Protein AF-A0A2E0PIB8-F1 (afdb_monomer)

Secondary structure (DSSP, 8-state):
--HHHHHHHHHHHHHHHHHHHHHHHHHHTTSS-HHHHHHHHHHHHHHHHHHHHHHHH-TTTEEESS--GGGTTTHHHHHHHHHHHHHHHHHHHHHHHHH--SS-SSS--HHHHHHHHHHHHHHHHHHHHHHBTTTEEE--BTTB-EEEPPPTT--TT---EEHHHHHHHHHHHHHHHHHHHHHHH--

Radius of gyration: 17.23 Å; Cα contacts (8 Å, |Δi|>4): 232; chains: 1; bounding box: 43×31×47 Å

Mean predicted aligned error: 3.18 Å

Sequence (187 aa):
MNGLDYFFLIGDFTVAIALLIGFIFAKKNNLISSAYYKLFWIGCFIGATWEFTFLFLGDEFLYPVKIWPYGLSGWPRKFSHSIWDGGIFMLGIYFCQKYLKGPLFQSFNKNELLIMLSWGIFQELLVEYLFNGRVWIYEPLPWNPIIIPPLPGSAYLSPGYTLIPQAVWVIAPIVFYFLCLKIMKEN

pLDDT: mean 95.45, std 4.58, range [56.69, 98.69]

Structure (mmCIF, N/CA/C/O backbone):
data_AF-A0A2E0PIB8-F1
#
_entry.id   AF-A0A2E0PIB8-F1
#
loop_
_atom_site.group_PDB
_atom_site.id
_atom_site.type_symbol
_atom_site.label_atom_id
_atom_site.label_alt_id
_atom_site.label_comp_id
_atom_site.label_asym_id
_atom_site.label_entity_id
_atom_site.label_seq_id
_atom_site.pdbx_PDB_ins_code
_atom_site.Cartn_x
_atom_site.Cartn_y
_atom_site.Cartn_z
_atom_site.occupancy
_atom_site.B_iso_or_equiv
_atom_site.auth_seq_id
_atom_site.auth_comp_id
_atom_site.auth_asym_id
_atom_site.auth_atom_id
_atom_site.pdbx_PDB_model_num
ATOM 1 N N . MET A 1 1 ? 18.295 10.055 -16.006 1.00 79.25 1 MET A N 1
ATOM 2 C CA . MET A 1 1 ? 17.135 10.480 -15.201 1.00 79.25 1 MET A CA 1
ATOM 3 C C . MET A 1 1 ? 16.937 11.967 -15.392 1.00 79.25 1 MET A C 1
ATOM 5 O O . MET A 1 1 ? 17.928 12.687 -15.436 1.00 79.25 1 MET A O 1
ATOM 9 N N . ASN A 1 2 ? 15.698 12.407 -15.565 1.00 88.94 2 ASN A N 1
ATOM 10 C CA . ASN A 1 2 ? 15.327 13.819 -15.619 1.00 88.94 2 ASN A CA 1
ATOM 11 C C . ASN A 1 2 ? 14.865 14.310 -14.229 1.00 88.94 2 ASN A C 1
ATOM 13 O O . ASN A 1 2 ? 14.844 13.546 -13.265 1.00 88.94 2 ASN A O 1
ATOM 17 N N . GLY A 1 3 ? 14.496 15.590 -14.115 1.00 91.00 3 GLY A N 1
ATOM 18 C CA . GLY A 1 3 ? 14.042 16.165 -12.842 1.00 91.00 3 GLY A CA 1
ATOM 19 C C . GLY A 1 3 ? 12.794 15.490 -12.257 1.00 91.00 3 GLY A C 1
ATOM 20 O O . GLY A 1 3 ? 12.697 15.347 -11.042 1.00 91.00 3 GLY A O 1
ATOM 21 N N . LEU A 1 4 ? 11.876 15.018 -13.106 1.00 88.81 4 LEU A N 1
ATOM 22 C CA . LEU A 1 4 ? 10.672 14.305 -12.674 1.00 88.81 4 LEU A CA 1
ATOM 23 C C . LEU A 1 4 ? 11.015 12.935 -12.066 1.00 88.81 4 LEU A C 1
ATOM 25 O O . LEU A 1 4 ? 10.448 12.558 -11.044 1.00 88.81 4 LEU A O 1
ATOM 29 N N . ASP A 1 5 ? 11.990 12.224 -12.637 1.00 90.12 5 ASP A N 1
ATOM 30 C CA . ASP A 1 5 ? 12.453 10.937 -12.107 1.00 90.12 5 ASP A CA 1
ATOM 31 C C . ASP A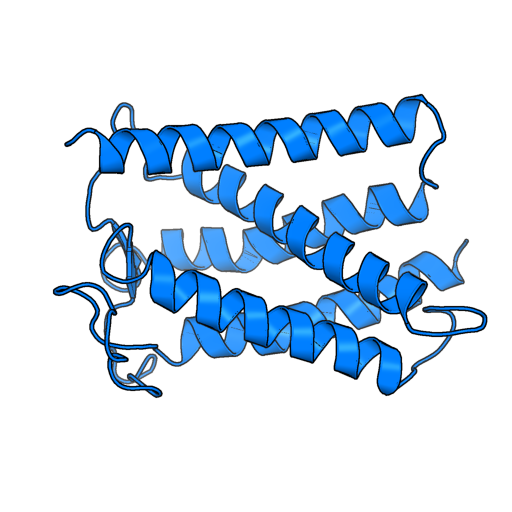 1 5 ? 13.040 11.093 -10.692 1.00 90.12 5 ASP A C 1
ATOM 33 O O . ASP A 1 5 ? 12.764 10.286 -9.804 1.00 90.12 5 ASP A O 1
ATOM 37 N N . TYR A 1 6 ? 13.833 12.149 -10.462 1.00 92.56 6 TYR A N 1
ATOM 38 C CA . TYR A 1 6 ? 14.360 12.461 -9.130 1.00 92.56 6 TYR A CA 1
ATOM 39 C C . TYR A 1 6 ? 13.266 12.898 -8.162 1.00 92.56 6 TYR A C 1
ATOM 41 O O . TYR A 1 6 ? 13.324 12.533 -6.991 1.00 92.56 6 TYR A O 1
ATOM 49 N N . PHE A 1 7 ? 12.264 13.640 -8.636 1.00 93.50 7 PHE A N 1
ATOM 50 C CA . PHE A 1 7 ? 11.113 14.012 -7.822 1.00 93.50 7 PHE A CA 1
ATOM 51 C C . PHE A 1 7 ? 10.351 12.776 -7.328 1.00 93.50 7 PHE A C 1
ATOM 53 O O . PHE A 1 7 ? 10.065 12.693 -6.137 1.00 93.50 7 PHE A O 1
ATOM 60 N N . PHE A 1 8 ? 10.092 11.789 -8.194 1.00 92.88 8 PHE A N 1
ATOM 61 C CA . PHE A 1 8 ? 9.455 10.535 -7.778 1.00 92.88 8 PHE A CA 1
ATOM 62 C C . PHE A 1 8 ? 10.313 9.740 -6.796 1.00 92.88 8 PHE A C 1
ATOM 64 O O . PHE A 1 8 ? 9.799 9.310 -5.770 1.00 92.88 8 PHE A O 1
ATOM 71 N N . LEU A 1 9 ? 11.614 9.596 -7.064 1.00 94.25 9 LEU A N 1
ATOM 72 C CA . LEU A 1 9 ? 12.534 8.900 -6.163 1.00 94.25 9 LEU A CA 1
ATOM 73 C C . LEU A 1 9 ? 12.562 9.553 -4.777 1.00 94.25 9 LEU A C 1
ATOM 75 O O . LEU A 1 9 ? 12.374 8.884 -3.766 1.00 94.25 9 LEU A O 1
ATOM 79 N N . ILE A 1 10 ? 12.811 10.863 -4.717 1.00 95.62 10 ILE A N 1
ATOM 80 C CA . ILE A 1 10 ? 12.926 11.590 -3.448 1.00 95.62 10 ILE A CA 1
ATOM 81 C C . ILE A 1 10 ? 11.578 11.598 -2.730 1.00 95.62 10 ILE A C 1
ATOM 83 O O . ILE A 1 10 ? 11.539 11.380 -1.520 1.00 95.62 10 ILE A O 1
ATOM 87 N N . GLY A 1 11 ? 10.486 11.831 -3.460 1.00 95.62 11 GLY A N 1
ATOM 88 C CA . GLY A 1 11 ? 9.135 11.835 -2.913 1.00 95.62 11 GLY A CA 1
ATOM 89 C C . GLY A 1 11 ? 8.774 10.501 -2.268 1.00 95.62 11 GLY A C 1
ATOM 90 O O . GLY A 1 11 ? 8.306 10.498 -1.130 1.00 95.62 11 GLY A O 1
ATOM 91 N N . ASP A 1 12 ? 9.069 9.389 -2.944 1.00 95.44 12 ASP A N 1
ATOM 92 C CA . ASP A 1 12 ? 8.800 8.037 -2.453 1.00 95.44 12 ASP A CA 1
ATOM 93 C C . ASP A 1 12 ? 9.428 7.799 -1.071 1.00 95.44 12 ASP A C 1
ATOM 95 O O . ASP A 1 12 ? 8.717 7.574 -0.087 1.00 95.44 12 ASP A O 1
ATOM 99 N N . PHE A 1 13 ? 10.750 7.959 -0.965 1.00 97.31 13 PHE A N 1
ATOM 100 C CA . PHE A 1 13 ? 11.462 7.742 0.295 1.00 97.31 13 PHE A CA 1
ATOM 101 C C . PHE A 1 13 ? 11.129 8.789 1.360 1.00 97.31 13 PHE A C 1
ATOM 103 O O . PHE A 1 13 ? 11.080 8.463 2.547 1.00 97.31 13 PHE A O 1
ATOM 110 N N . THR A 1 14 ? 10.888 10.044 0.970 1.00 98.19 14 THR A N 1
ATOM 111 C CA . THR A 1 14 ? 10.541 11.111 1.922 1.00 98.19 14 THR A CA 1
ATOM 112 C C . THR A 1 14 ? 9.231 10.798 2.631 1.00 98.19 14 THR A C 1
ATOM 114 O O . THR A 1 14 ? 9.155 10.925 3.854 1.00 98.19 14 THR A O 1
ATOM 117 N N . VAL A 1 15 ? 8.209 10.353 1.897 1.00 97.94 15 VAL A N 1
ATOM 118 C CA . VAL A 1 15 ? 6.922 10.002 2.504 1.00 97.94 15 VAL A CA 1
ATOM 119 C C . VAL A 1 15 ? 7.046 8.750 3.364 1.00 97.94 15 VAL A C 1
ATOM 121 O O . VAL A 1 15 ? 6.549 8.757 4.489 1.00 97.94 15 VAL A O 1
ATOM 124 N N . ALA A 1 16 ? 7.760 7.715 2.912 1.00 98.19 16 ALA A N 1
ATOM 125 C CA . ALA A 1 16 ? 7.989 6.521 3.725 1.00 98.19 16 ALA A CA 1
ATOM 126 C C . ALA A 1 16 ? 8.685 6.857 5.059 1.00 98.19 16 ALA A C 1
ATOM 128 O O . ALA A 1 16 ? 8.242 6.432 6.129 1.00 98.19 16 ALA A O 1
ATOM 129 N N . ILE A 1 17 ? 9.731 7.690 5.028 1.00 98.31 17 ILE A N 1
ATOM 130 C CA . ILE A 1 17 ? 10.422 8.160 6.237 1.00 98.31 17 ILE A CA 1
ATOM 131 C C . ILE A 1 17 ? 9.478 8.985 7.120 1.00 98.31 17 ILE A C 1
ATOM 133 O O . ILE A 1 17 ? 9.442 8.777 8.335 1.00 98.31 17 ILE A O 1
ATOM 137 N N . ALA A 1 18 ? 8.695 9.894 6.535 1.00 98.44 18 ALA A N 1
ATOM 138 C CA . ALA A 1 18 ? 7.743 10.716 7.275 1.00 98.44 18 ALA A CA 1
ATOM 139 C C . ALA A 1 18 ? 6.664 9.869 7.970 1.00 98.44 18 ALA A C 1
ATOM 141 O O . ALA A 1 18 ? 6.358 10.123 9.134 1.00 98.44 18 ALA A O 1
ATOM 142 N N . LEU A 1 19 ? 6.134 8.838 7.304 1.00 98.44 19 LEU A N 1
ATOM 143 C CA . LEU A 1 19 ? 5.190 7.885 7.891 1.00 98.44 19 LEU A CA 1
ATOM 144 C C . LEU A 1 19 ? 5.831 7.132 9.058 1.00 98.44 19 LEU A C 1
ATOM 146 O O . LEU A 1 19 ? 5.280 7.122 10.159 1.00 98.44 19 LEU A O 1
ATOM 150 N N . LEU A 1 20 ? 7.019 6.560 8.854 1.00 98.00 20 LEU A N 1
ATOM 151 C CA . LEU A 1 20 ? 7.733 5.814 9.888 1.00 98.00 20 LEU A CA 1
ATOM 152 C C . LEU A 1 20 ? 7.992 6.680 11.131 1.00 98.00 20 LEU A C 1
ATOM 154 O O . LEU A 1 20 ? 7.627 6.304 12.248 1.00 98.00 20 LEU A O 1
ATOM 158 N N . ILE A 1 21 ? 8.595 7.857 10.940 1.00 98.19 21 ILE A N 1
ATOM 159 C CA . ILE A 1 21 ? 8.881 8.800 12.027 1.00 98.19 21 ILE A CA 1
ATOM 160 C C . ILE A 1 21 ? 7.577 9.263 12.677 1.00 98.19 21 ILE A C 1
ATOM 162 O O . ILE A 1 21 ? 7.492 9.295 13.904 1.00 98.19 21 ILE A O 1
ATOM 166 N N . GLY A 1 22 ? 6.555 9.572 11.878 1.00 98.25 22 GLY A N 1
ATOM 167 C CA . GLY A 1 22 ? 5.245 10.014 12.343 1.00 98.25 22 GLY A CA 1
ATOM 168 C C . GLY A 1 22 ? 4.583 9.000 13.272 1.00 98.25 22 GLY A C 1
ATOM 169 O O . GLY A 1 22 ? 4.182 9.362 14.377 1.00 98.25 22 GLY A O 1
ATOM 170 N N . PHE A 1 23 ? 4.535 7.721 12.891 1.00 98.12 23 PHE A N 1
ATOM 171 C CA . PHE A 1 23 ? 3.959 6.662 13.726 1.00 98.12 23 PHE A CA 1
ATOM 172 C C . PHE A 1 23 ? 4.789 6.378 14.983 1.00 98.12 23 PHE A C 1
ATOM 174 O O . PHE A 1 23 ? 4.218 6.192 16.061 1.00 98.12 23 PHE A O 1
ATOM 181 N N . ILE A 1 24 ? 6.124 6.394 14.890 1.00 98.00 24 ILE A N 1
ATOM 182 C CA . ILE A 1 24 ? 7.008 6.251 16.059 1.00 98.00 24 ILE A CA 1
ATOM 183 C C . ILE A 1 24 ? 6.789 7.409 17.037 1.00 98.00 24 ILE A C 1
ATOM 185 O O . ILE A 1 24 ? 6.636 7.188 18.240 1.00 98.00 24 ILE A O 1
ATOM 189 N N . PHE A 1 25 ? 6.757 8.643 16.537 1.00 98.25 25 PHE A N 1
ATOM 190 C CA . PHE A 1 25 ? 6.530 9.837 17.344 1.00 98.25 25 PHE A CA 1
ATOM 191 C C . PHE A 1 25 ? 5.138 9.821 17.975 1.00 98.25 25 PHE A C 1
ATOM 193 O O . PHE A 1 25 ? 5.014 10.027 19.183 1.00 98.25 25 PHE A O 1
ATOM 200 N N . ALA A 1 26 ? 4.099 9.511 17.200 1.00 97.81 26 ALA A N 1
ATOM 201 C CA . ALA A 1 26 ? 2.734 9.408 17.697 1.00 97.81 26 ALA A CA 1
ATOM 202 C C . ALA A 1 26 ? 2.617 8.362 18.812 1.00 97.81 26 ALA A C 1
ATOM 204 O O . ALA A 1 26 ? 1.980 8.621 19.833 1.00 97.81 26 ALA A O 1
ATOM 205 N N . LYS A 1 27 ? 3.287 7.209 18.673 1.00 97.56 27 LYS A N 1
ATOM 206 C CA . LYS A 1 27 ? 3.309 6.186 19.722 1.00 97.56 27 LYS A CA 1
ATOM 207 C C . LYS A 1 27 ? 4.070 6.644 20.967 1.00 97.56 27 LYS A C 1
ATOM 209 O O . LYS A 1 27 ? 3.574 6.440 22.072 1.00 97.56 27 LYS A O 1
ATOM 214 N N . LYS A 1 28 ? 5.243 7.271 20.812 1.00 97.19 28 LYS A N 1
ATOM 215 C CA . LYS A 1 28 ? 6.051 7.780 21.939 1.00 97.19 28 LYS A CA 1
ATOM 216 C C . LYS A 1 28 ? 5.323 8.847 22.754 1.00 97.19 28 LYS A C 1
ATOM 218 O O . LYS A 1 28 ? 5.462 8.873 23.970 1.00 97.19 28 LYS A O 1
ATOM 223 N N . ASN A 1 29 ? 4.531 9.687 22.093 1.00 97.50 29 ASN A N 1
ATOM 224 C CA . ASN A 1 29 ? 3.759 10.750 22.735 1.00 97.50 29 ASN A CA 1
ATOM 225 C C . ASN A 1 29 ? 2.338 10.315 23.137 1.00 97.50 29 ASN A C 1
ATOM 227 O O . ASN A 1 29 ? 1.526 11.162 23.490 1.00 97.50 29 ASN A O 1
ATOM 231 N N . ASN A 1 30 ? 2.022 9.013 23.082 1.00 95.62 30 ASN A N 1
ATOM 232 C CA . ASN A 1 30 ? 0.699 8.457 23.401 1.00 95.62 30 ASN A CA 1
ATOM 233 C C . ASN A 1 30 ? -0.466 9.075 22.599 1.00 95.62 30 ASN A C 1
ATOM 235 O O . ASN A 1 30 ? -1.607 9.056 23.050 1.00 95.62 30 ASN A O 1
ATOM 239 N N . LEU A 1 31 ? -0.194 9.591 21.395 1.00 96.75 31 LEU A N 1
ATOM 240 C CA . LEU A 1 31 ? -1.219 10.131 20.492 1.00 96.75 31 LEU A CA 1
ATOM 241 C C . LEU A 1 31 ? -2.033 9.018 19.819 1.00 96.75 31 LEU A C 1
ATOM 243 O O . LEU A 1 31 ? -3.157 9.243 19.384 1.00 96.75 31 LEU A O 1
ATOM 247 N N . ILE A 1 32 ? -1.456 7.818 19.728 1.00 96.19 32 ILE A N 1
ATOM 248 C CA . ILE A 1 32 ? -2.117 6.613 19.226 1.00 96.19 32 ILE A CA 1
ATOM 249 C C . ILE A 1 32 ? -1.959 5.467 20.225 1.00 96.19 32 ILE A C 1
ATOM 251 O O . ILE A 1 32 ? -0.932 5.336 20.900 1.00 96.19 32 ILE A O 1
ATOM 255 N N . SER A 1 33 ? -2.970 4.600 20.295 1.00 95.25 33 SER A N 1
ATOM 256 C CA . SER A 1 33 ? -2.901 3.395 21.121 1.00 95.25 33 SER A CA 1
ATOM 257 C C . SER A 1 33 ? -1.901 2.379 20.554 1.00 95.25 33 SER A C 1
ATOM 259 O O . SER A 1 33 ? -1.508 2.423 19.383 1.00 95.25 33 SER A O 1
ATOM 261 N N . SER A 1 34 ? -1.504 1.412 21.385 1.00 95.94 34 SER A N 1
ATOM 262 C CA . SER A 1 34 ? -0.662 0.292 20.944 1.00 95.94 34 SER A CA 1
ATOM 263 C C . SER A 1 34 ? -1.316 -0.524 19.822 1.00 95.94 34 SER A C 1
ATOM 265 O O . SER A 1 34 ? -0.599 -1.049 18.974 1.00 95.94 34 SER A O 1
ATOM 267 N N . ALA A 1 35 ? -2.653 -0.584 19.779 1.00 96.50 35 ALA A N 1
ATOM 268 C CA . ALA A 1 35 ? -3.398 -1.268 18.726 1.00 96.50 35 ALA A CA 1
ATOM 269 C C . ALA A 1 35 ? -3.173 -0.613 17.355 1.00 96.50 35 ALA A C 1
ATOM 271 O O . ALA A 1 35 ? -2.773 -1.296 16.416 1.00 96.50 35 ALA A O 1
ATOM 272 N N . TYR A 1 36 ? -3.340 0.711 17.243 1.00 97.19 36 TYR A N 1
ATOM 273 C CA . TYR A 1 36 ? -3.111 1.431 15.981 1.00 97.19 36 TYR A CA 1
ATOM 274 C C . TYR A 1 36 ? -1.647 1.369 15.538 1.00 97.19 36 TYR A C 1
ATOM 276 O O . TYR A 1 36 ? -1.371 1.184 14.357 1.00 97.19 36 TYR A O 1
ATOM 284 N N . TYR A 1 37 ? -0.701 1.456 16.478 1.00 98.06 37 TYR A N 1
ATOM 285 C CA . TYR A 1 37 ? 0.719 1.295 16.160 1.00 98.06 37 TYR A CA 1
ATOM 286 C C . TYR A 1 37 ? 1.037 -0.115 15.634 1.00 98.06 37 TYR A C 1
ATOM 288 O O . TYR A 1 37 ? 1.760 -0.264 14.653 1.00 98.06 37 TYR A O 1
ATOM 296 N N . LYS A 1 38 ? 0.460 -1.159 16.245 1.00 98.25 38 LYS A N 1
ATOM 297 C CA . LYS A 1 38 ? 0.580 -2.543 15.765 1.00 98.25 38 LYS A CA 1
ATOM 298 C C . LYS A 1 38 ? -0.046 -2.713 14.379 1.00 98.25 38 LYS A C 1
ATOM 300 O O . LYS A 1 38 ? 0.534 -3.396 13.542 1.00 98.25 38 LYS A O 1
ATOM 305 N N . LEU A 1 39 ? -1.197 -2.088 14.130 1.00 98.44 39 LEU A N 1
ATOM 306 C CA . LEU A 1 39 ? -1.884 -2.154 12.839 1.00 98.44 39 LEU A CA 1
ATOM 307 C C . LEU A 1 39 ? -1.102 -1.475 11.717 1.00 98.44 39 LEU A C 1
ATOM 309 O O . LEU A 1 39 ? -1.056 -2.032 10.628 1.00 98.44 39 LEU A O 1
ATOM 313 N N . PHE A 1 40 ? -0.416 -0.362 11.982 1.00 98.69 40 PHE A N 1
ATOM 314 C CA . PHE A 1 40 ? 0.494 0.236 11.001 1.00 98.69 40 PHE A CA 1
ATOM 315 C C . PHE A 1 40 ? 1.548 -0.779 10.538 1.00 98.69 40 PHE A C 1
ATOM 317 O O . PHE A 1 40 ? 1.679 -1.033 9.345 1.00 98.69 40 PHE A O 1
ATOM 324 N N . TRP A 1 41 ? 2.225 -1.442 11.482 1.00 98.69 41 TRP A N 1
ATOM 325 C CA . TRP A 1 41 ? 3.218 -2.467 11.151 1.00 98.69 41 TRP A CA 1
ATOM 326 C C . TRP A 1 41 ? 2.619 -3.688 10.457 1.00 98.69 41 TRP A C 1
ATOM 328 O O . TRP A 1 41 ? 3.223 -4.202 9.523 1.00 98.69 41 TRP A O 1
ATOM 338 N N . ILE A 1 42 ? 1.434 -4.142 10.872 1.00 98.62 42 ILE A N 1
ATOM 339 C CA . ILE A 1 42 ? 0.701 -5.210 10.175 1.00 98.62 42 ILE A CA 1
ATOM 340 C C . ILE A 1 42 ? 0.432 -4.815 8.720 1.00 98.62 42 ILE A C 1
ATOM 342 O O . ILE A 1 42 ? 0.637 -5.636 7.831 1.00 98.62 42 ILE A O 1
ATOM 346 N N . GLY A 1 43 ? 0.025 -3.569 8.476 1.00 98.56 43 GLY A N 1
ATOM 347 C CA . GLY A 1 43 ? -0.158 -3.031 7.132 1.00 98.56 43 GLY A CA 1
ATOM 348 C C . GLY A 1 43 ? 1.140 -3.064 6.329 1.00 98.56 43 GLY A C 1
ATOM 349 O O . GLY A 1 43 ? 1.134 -3.554 5.205 1.00 98.56 43 GLY A O 1
ATOM 350 N N . CYS A 1 44 ? 2.265 -2.668 6.936 1.00 98.69 44 CYS A N 1
ATOM 351 C CA . CYS A 1 44 ? 3.575 -2.765 6.292 1.00 98.69 44 CYS A CA 1
ATOM 352 C C . CYS A 1 44 ? 3.968 -4.207 5.949 1.00 98.69 44 CYS A C 1
ATOM 354 O O . CYS A 1 44 ? 4.510 -4.461 4.878 1.00 98.69 44 CYS A O 1
ATOM 356 N N . PHE A 1 45 ? 3.707 -5.163 6.844 1.00 98.56 45 PHE A N 1
ATOM 357 C CA . PHE A 1 45 ? 4.002 -6.574 6.589 1.00 98.56 45 PHE A CA 1
ATOM 358 C C . PHE A 1 45 ? 3.122 -7.159 5.492 1.00 98.56 45 PHE A C 1
ATOM 360 O O . PHE A 1 45 ? 3.620 -7.925 4.675 1.00 98.56 45 PHE A O 1
ATOM 367 N N . ILE A 1 46 ? 1.840 -6.788 5.464 1.00 98.31 46 ILE A N 1
ATOM 368 C CA . ILE A 1 46 ? 0.935 -7.136 4.373 1.00 98.31 46 ILE A CA 1
ATOM 369 C C . ILE A 1 46 ? 1.483 -6.564 3.058 1.00 98.31 46 ILE A C 1
ATOM 371 O O . ILE A 1 46 ? 1.682 -7.342 2.132 1.00 98.31 46 ILE A O 1
ATOM 375 N N . GLY A 1 47 ? 1.849 -5.279 3.018 1.00 97.88 47 GLY A N 1
ATOM 376 C CA . GLY A 1 47 ? 2.483 -4.631 1.862 1.00 97.88 47 GLY A CA 1
ATOM 377 C C . GLY A 1 47 ? 3.718 -5.353 1.340 1.00 97.88 47 GLY A C 1
ATOM 378 O O . GLY A 1 47 ? 3.826 -5.718 0.166 1.00 97.88 47 GLY A O 1
ATOM 379 N N . ALA A 1 48 ? 4.612 -5.698 2.264 1.00 98.12 48 ALA A N 1
ATOM 380 C CA . ALA A 1 48 ? 5.822 -6.441 1.952 1.00 98.12 48 ALA A CA 1
ATOM 381 C C . ALA A 1 48 ? 5.536 -7.786 1.266 1.00 98.12 48 ALA A C 1
ATOM 383 O O . ALA A 1 48 ? 6.352 -8.230 0.459 1.00 98.12 48 ALA A O 1
ATOM 384 N N . THR A 1 49 ? 4.394 -8.435 1.533 1.00 97.81 49 THR A N 1
ATOM 385 C CA . THR A 1 49 ? 4.089 -9.723 0.896 1.00 97.81 49 THR A CA 1
ATOM 386 C C . THR A 1 49 ? 4.038 -9.620 -0.625 1.00 97.81 49 THR A C 1
ATOM 388 O O . THR A 1 49 ? 4.679 -10.435 -1.285 1.00 97.81 49 THR A O 1
ATOM 391 N N . TRP A 1 50 ? 3.367 -8.623 -1.209 1.00 95.56 50 TRP A N 1
ATOM 392 C CA . TRP A 1 50 ? 3.340 -8.478 -2.669 1.00 95.56 50 TRP A CA 1
ATOM 393 C C . TRP A 1 50 ? 4.543 -7.715 -3.197 1.00 95.56 50 TRP A C 1
ATOM 395 O O . TRP A 1 50 ? 5.075 -8.102 -4.231 1.00 95.56 50 TRP A O 1
ATOM 405 N N . GLU A 1 51 ? 5.029 -6.690 -2.493 1.00 96.56 51 GLU A N 1
ATOM 406 C CA . GLU A 1 51 ? 6.155 -5.889 -2.978 1.00 96.56 51 GLU A CA 1
ATOM 407 C C . GLU A 1 51 ? 7.406 -6.745 -3.197 1.00 96.56 51 GLU A C 1
ATOM 409 O O . GLU A 1 51 ? 8.080 -6.630 -4.228 1.00 96.56 51 GLU A O 1
ATOM 414 N N . PHE A 1 52 ? 7.682 -7.663 -2.268 1.00 96.50 52 PHE A N 1
ATOM 415 C CA . PHE A 1 52 ? 8.774 -8.616 -2.418 1.00 96.50 52 PHE A CA 1
ATOM 416 C C . PHE A 1 52 ? 8.423 -9.775 -3.345 1.00 96.50 52 PHE A C 1
ATOM 418 O O . PHE A 1 52 ? 9.289 -10.190 -4.107 1.00 96.50 52 PHE A O 1
ATOM 425 N N . THR A 1 53 ? 7.179 -10.264 -3.364 1.00 96.31 53 THR A N 1
ATOM 426 C CA . THR A 1 53 ? 6.780 -11.285 -4.352 1.00 96.31 53 THR A CA 1
ATOM 427 C C . THR A 1 53 ? 7.010 -10.783 -5.775 1.00 96.31 53 THR A C 1
ATOM 429 O O . THR A 1 53 ? 7.629 -11.475 -6.575 1.00 96.31 53 THR A O 1
ATOM 432 N N . PHE A 1 54 ? 6.604 -9.553 -6.082 1.00 95.44 54 PHE A N 1
ATOM 433 C CA . PHE A 1 54 ? 6.804 -8.948 -7.396 1.00 95.44 54 PHE A CA 1
ATOM 434 C C . PHE A 1 54 ? 8.283 -8.717 -7.704 1.00 95.44 54 PHE A C 1
ATOM 436 O O . PHE A 1 54 ? 8.694 -8.878 -8.845 1.00 95.44 54 PHE A O 1
ATOM 443 N N . LEU A 1 55 ? 9.097 -8.396 -6.691 1.00 94.38 55 LEU A N 1
ATOM 444 C CA . LEU A 1 55 ? 10.550 -8.338 -6.848 1.00 94.38 55 LEU A CA 1
ATOM 445 C C . LEU A 1 55 ? 11.144 -9.712 -7.197 1.00 94.38 55 LEU A C 1
ATOM 447 O O . LEU A 1 55 ? 12.028 -9.788 -8.044 1.00 94.38 55 LEU A O 1
ATOM 451 N N . PHE A 1 56 ? 10.677 -10.786 -6.555 1.00 95.38 56 PHE A N 1
ATOM 452 C CA . PHE A 1 56 ? 11.166 -12.147 -6.791 1.00 95.38 56 PHE A CA 1
ATOM 453 C C . PHE A 1 56 ? 10.694 -12.743 -8.118 1.00 95.38 56 PHE A C 1
ATOM 455 O O . PHE A 1 56 ? 11.420 -13.546 -8.697 1.00 95.38 56 PHE A O 1
ATOM 462 N N . LEU A 1 57 ? 9.521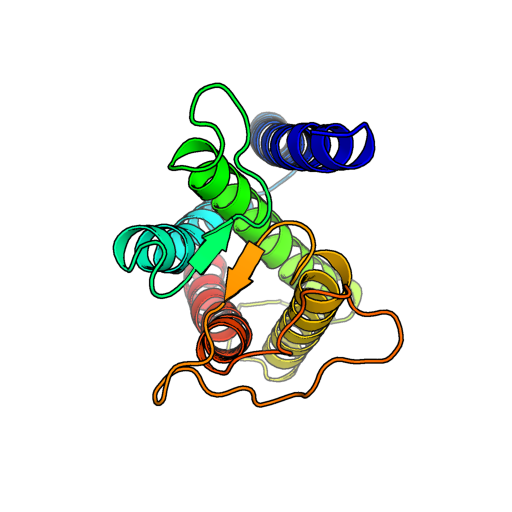 -12.339 -8.613 1.00 95.44 57 LEU A N 1
ATOM 463 C CA . LEU A 1 57 ? 9.077 -12.663 -9.973 1.00 95.44 57 LEU A CA 1
ATOM 464 C C . LEU A 1 57 ? 9.942 -11.977 -11.046 1.00 95.44 57 LEU A C 1
ATOM 466 O O . LEU A 1 57 ? 9.940 -12.408 -12.195 1.00 95.44 57 LEU A O 1
ATOM 470 N N . GLY A 1 58 ? 10.713 -10.956 -10.664 1.00 93.94 58 GLY A N 1
ATOM 471 C CA . GLY A 1 58 ? 11.702 -10.311 -11.516 1.00 93.94 58 GLY A CA 1
ATOM 472 C C . GLY A 1 58 ? 11.101 -9.435 -12.613 1.00 93.94 58 GLY A C 1
ATOM 473 O O . GLY A 1 58 ? 9.895 -9.175 -12.664 1.00 93.94 58 GLY A O 1
ATOM 474 N N . ASP A 1 59 ? 11.980 -8.988 -13.509 1.00 93.12 59 ASP A N 1
ATOM 475 C CA . ASP A 1 59 ? 11.638 -8.061 -14.593 1.00 93.12 59 ASP A CA 1
ATOM 476 C C . ASP A 1 59 ? 10.663 -8.671 -15.618 1.00 93.12 59 ASP A C 1
ATOM 478 O O . ASP A 1 59 ? 10.022 -7.933 -16.358 1.00 93.12 59 ASP A O 1
ATOM 482 N N . GLU A 1 60 ? 10.497 -10.000 -15.630 1.00 94.25 60 GLU A N 1
ATOM 483 C CA . GLU A 1 60 ? 9.475 -10.685 -16.435 1.00 94.25 60 GLU A CA 1
ATOM 484 C C . GLU A 1 60 ? 8.046 -10.351 -15.986 1.00 94.25 60 GLU A C 1
ATOM 486 O O . GLU A 1 60 ? 7.112 -10.484 -16.772 1.00 94.25 60 GLU A O 1
ATOM 491 N N . PHE A 1 61 ? 7.865 -9.929 -14.731 1.00 96.44 61 PHE A N 1
ATOM 492 C CA . PHE A 1 61 ? 6.566 -9.542 -14.187 1.00 96.44 61 PHE A CA 1
ATOM 493 C C . PHE A 1 61 ? 6.461 -8.041 -13.916 1.00 96.44 61 PHE A C 1
ATOM 495 O O . PHE A 1 61 ? 5.467 -7.418 -14.290 1.00 96.44 61 PHE A O 1
ATOM 502 N N . LEU A 1 62 ? 7.453 -7.461 -13.236 1.00 94.94 62 LEU A N 1
ATOM 503 C CA . LEU A 1 62 ? 7.460 -6.055 -12.840 1.00 94.94 62 LEU A CA 1
ATOM 504 C C . LEU A 1 62 ? 8.846 -5.467 -13.068 1.00 94.94 62 LEU A C 1
ATOM 506 O O . LEU A 1 62 ? 9.767 -5.735 -12.297 1.00 94.94 62 LEU A O 1
ATOM 510 N N . TYR A 1 63 ? 8.964 -4.578 -14.050 1.00 92.69 63 TYR A N 1
ATOM 511 C CA . TYR A 1 63 ? 10.221 -3.901 -14.345 1.00 92.69 63 TYR A CA 1
ATOM 512 C C . TYR A 1 63 ? 10.104 -2.380 -14.170 1.00 92.69 63 TYR A C 1
ATOM 514 O O . TYR A 1 63 ? 9.050 -1.770 -14.399 1.00 92.69 63 TYR A O 1
ATOM 522 N N . PRO A 1 64 ? 11.182 -1.714 -13.723 1.00 92.12 64 PRO A N 1
ATOM 523 C CA . PRO A 1 64 ? 11.209 -0.265 -13.628 1.00 92.12 64 PRO A CA 1
ATOM 524 C C . PRO A 1 64 ? 11.307 0.369 -15.023 1.00 92.12 64 PRO A C 1
ATOM 526 O O . PRO A 1 64 ? 12.170 0.013 -15.820 1.00 92.12 64 PRO A O 1
ATOM 529 N N . VAL A 1 65 ? 10.504 1.404 -15.290 1.00 91.44 65 VAL A N 1
ATOM 530 C CA . VAL A 1 65 ? 10.651 2.226 -16.512 1.00 91.44 65 VAL A CA 1
ATOM 531 C C . VAL A 1 65 ? 11.986 2.976 -16.495 1.00 91.44 65 VAL A C 1
ATOM 533 O O . VAL A 1 65 ? 12.599 3.226 -17.538 1.00 91.44 65 VAL A O 1
ATOM 536 N N . LYS A 1 66 ? 12.441 3.353 -15.292 1.00 89.19 66 LYS A N 1
ATOM 537 C CA . LYS A 1 66 ? 13.729 4.000 -15.035 1.00 89.19 66 LYS A CA 1
ATOM 538 C C . LYS A 1 66 ? 14.408 3.356 -13.838 1.00 89.19 66 LYS A C 1
ATOM 540 O O . LYS A 1 66 ? 13.832 3.279 -12.757 1.00 89.19 66 LYS A O 1
ATOM 545 N N . ILE A 1 67 ? 15.665 2.969 -14.023 1.00 90.69 67 ILE A N 1
ATOM 546 C CA . ILE A 1 67 ? 16.499 2.451 -12.943 1.00 90.69 67 ILE A CA 1
ATOM 547 C C . ILE A 1 67 ? 16.983 3.634 -12.096 1.00 90.69 67 ILE A C 1
ATOM 549 O O . ILE A 1 67 ? 17.763 4.470 -12.552 1.00 90.69 67 ILE A O 1
ATOM 553 N N . TRP A 1 68 ? 16.505 3.705 -10.859 1.00 92.12 68 TRP A N 1
ATOM 554 C CA . TRP A 1 68 ? 17.008 4.596 -9.821 1.00 92.12 68 TRP A CA 1
ATOM 555 C C . TRP A 1 68 ? 18.448 4.230 -9.420 1.00 92.12 68 TRP A C 1
ATOM 557 O O . TRP A 1 68 ? 18.769 3.038 -9.324 1.00 92.12 68 TRP A O 1
ATOM 567 N N . PRO A 1 69 ? 19.312 5.233 -9.167 1.00 91.50 69 PRO A N 1
ATOM 568 C CA . PRO A 1 69 ? 20.733 5.047 -8.900 1.00 91.50 69 PRO A CA 1
ATOM 569 C C . PRO A 1 69 ? 20.978 4.315 -7.577 1.00 91.50 69 PRO A C 1
ATOM 571 O O . PRO A 1 69 ? 20.076 4.156 -6.758 1.00 91.50 69 PRO A O 1
ATOM 574 N N . TYR A 1 70 ? 22.225 3.884 -7.365 1.00 90.94 70 TYR A N 1
ATOM 575 C CA . TYR A 1 70 ? 22.688 3.265 -6.112 1.00 90.94 70 TYR A CA 1
ATOM 576 C C . TYR A 1 70 ? 21.910 2.006 -5.691 1.00 90.94 70 TYR A C 1
ATOM 578 O O . TYR A 1 70 ? 21.853 1.668 -4.513 1.00 90.94 70 TYR A O 1
ATOM 586 N N . GLY A 1 71 ? 21.282 1.315 -6.649 1.00 89.56 71 GLY A N 1
ATOM 587 C CA . GLY A 1 71 ? 20.472 0.128 -6.371 1.00 89.56 71 GLY A CA 1
ATOM 588 C C . GLY A 1 71 ? 19.117 0.428 -5.721 1.00 89.56 71 GLY A C 1
ATOM 589 O O . GLY A 1 71 ? 18.428 -0.501 -5.301 1.00 89.56 71 GLY A O 1
ATOM 590 N N . LEU A 1 72 ? 18.690 1.697 -5.674 1.00 92.75 72 LEU A N 1
ATOM 591 C CA . LEU A 1 72 ? 17.437 2.095 -5.023 1.00 92.75 72 LEU A CA 1
ATOM 592 C C . LEU A 1 72 ? 16.189 1.510 -5.697 1.00 92.75 72 LEU A C 1
ATOM 594 O O . LEU A 1 72 ? 15.154 1.422 -5.052 1.00 92.75 72 LEU A O 1
ATOM 598 N N . SER A 1 73 ? 16.289 1.038 -6.944 1.00 88.81 73 SER A N 1
ATOM 599 C CA . SER A 1 73 ? 15.190 0.346 -7.642 1.00 88.81 73 SER A CA 1
ATOM 600 C C . SER A 1 73 ? 14.839 -1.021 -7.047 1.00 88.81 73 SER A C 1
ATOM 602 O O . SER A 1 73 ? 13.740 -1.522 -7.282 1.00 88.81 73 SER A O 1
ATOM 604 N N . GLY A 1 74 ? 15.769 -1.655 -6.331 1.00 91.56 74 GLY A N 1
ATOM 605 C CA . GLY A 1 74 ? 15.588 -2.999 -5.789 1.00 91.56 74 GLY A CA 1
ATOM 606 C C . GLY A 1 74 ? 14.887 -2.989 -4.433 1.00 91.56 74 GLY A C 1
ATOM 607 O O . GLY A 1 74 ? 13.853 -2.350 -4.239 1.00 91.56 74 GLY A O 1
ATOM 608 N N . TRP A 1 75 ? 15.498 -3.680 -3.471 1.00 94.81 75 TRP A N 1
ATOM 609 C CA . TRP A 1 75 ? 15.006 -3.818 -2.099 1.00 94.81 75 TRP A CA 1
ATOM 610 C C . TRP A 1 75 ? 14.640 -2.488 -1.416 1.00 94.81 75 TRP A C 1
ATOM 612 O O . TRP A 1 75 ? 13.581 -2.447 -0.791 1.00 94.81 75 TRP A O 1
ATOM 622 N N . PRO A 1 76 ? 15.428 -1.393 -1.527 1.00 96.06 76 PRO A N 1
ATOM 623 C CA . PRO A 1 76 ? 15.101 -0.140 -0.843 1.00 96.06 76 PRO A CA 1
ATOM 624 C C . PRO A 1 76 ? 13.722 0.411 -1.219 1.00 96.06 76 PRO A C 1
ATOM 626 O O . PRO A 1 76 ? 12.943 0.758 -0.334 1.00 96.06 76 PRO A O 1
ATOM 629 N N . ARG A 1 77 ? 13.382 0.422 -2.513 1.00 94.88 77 ARG A N 1
ATOM 630 C CA . ARG A 1 77 ? 12.057 0.836 -2.988 1.00 94.88 77 ARG A CA 1
ATOM 631 C C . ARG A 1 77 ? 10.953 -0.087 -2.475 1.00 94.88 77 ARG A C 1
ATOM 633 O O . ARG A 1 77 ? 9.919 0.400 -2.047 1.00 94.88 77 ARG A O 1
ATOM 640 N N . LYS A 1 78 ? 11.179 -1.405 -2.440 1.00 96.12 78 LYS A N 1
ATOM 641 C CA . LYS A 1 78 ? 10.190 -2.365 -1.913 1.00 96.12 78 LYS A CA 1
ATOM 642 C C . LYS A 1 78 ? 9.899 -2.155 -0.430 1.00 96.12 78 LYS A C 1
ATOM 644 O O . LYS A 1 78 ? 8.741 -2.191 -0.024 1.00 96.12 78 LYS A O 1
ATOM 649 N N . PHE A 1 79 ? 10.922 -1.847 0.366 1.00 97.44 79 PHE A N 1
ATOM 650 C CA . PHE A 1 79 ? 10.730 -1.433 1.756 1.00 97.44 79 PHE A CA 1
ATOM 651 C C . PHE A 1 79 ? 9.965 -0.115 1.875 1.00 97.44 79 PHE A C 1
ATOM 653 O O . PHE A 1 79 ? 9.057 -0.020 2.696 1.00 97.44 79 PHE A O 1
ATOM 660 N N . SER A 1 80 ? 10.320 0.882 1.062 1.00 97.94 80 SER A N 1
ATOM 661 C CA . SER A 1 80 ? 9.631 2.175 1.024 1.00 97.94 80 SER A CA 1
ATOM 662 C C . SER A 1 80 ? 8.140 1.997 0.727 1.00 97.94 80 SER A C 1
ATOM 664 O O . SER A 1 80 ? 7.300 2.403 1.528 1.00 97.94 80 SER A O 1
ATOM 666 N N . HIS A 1 81 ? 7.808 1.279 -0.347 1.00 97.25 81 HIS A N 1
ATOM 667 C CA . HIS A 1 81 ? 6.434 0.965 -0.731 1.00 97.25 81 HIS A CA 1
ATOM 668 C C . HIS A 1 81 ? 5.685 0.175 0.351 1.00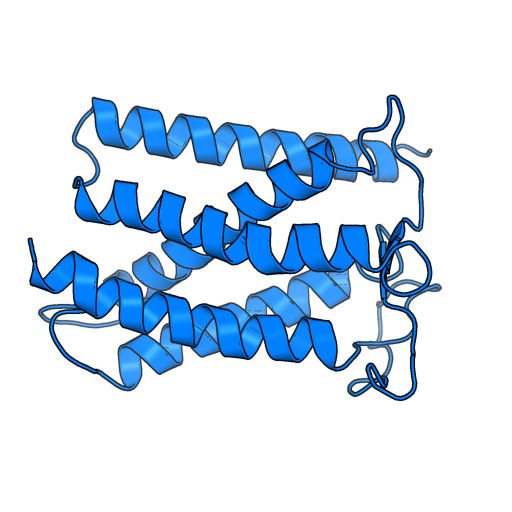 97.25 81 HIS A C 1
ATOM 670 O O . HIS A 1 81 ? 4.551 0.503 0.675 1.00 97.25 81 HIS A O 1
ATOM 676 N N . SER A 1 82 ? 6.341 -0.784 1.013 1.00 98.44 82 SER A N 1
ATOM 677 C CA . SER A 1 82 ? 5.722 -1.502 2.137 1.00 98.44 82 SER A CA 1
ATOM 678 C C . SER A 1 82 ? 5.318 -0.541 3.268 1.00 98.44 82 SER A C 1
ATOM 680 O O . SER A 1 82 ? 4.274 -0.703 3.891 1.00 98.44 82 SER A O 1
ATOM 682 N N . ILE A 1 83 ? 6.118 0.497 3.542 1.00 98.69 83 ILE A N 1
ATOM 683 C CA . ILE A 1 83 ? 5.771 1.527 4.535 1.00 98.69 83 ILE A CA 1
ATOM 684 C C . ILE A 1 83 ? 4.603 2.399 4.047 1.00 98.69 83 ILE A C 1
ATOM 686 O O . ILE A 1 83 ? 3.722 2.740 4.844 1.00 98.69 83 ILE A O 1
ATOM 690 N N . TRP A 1 84 ? 4.570 2.732 2.753 1.00 98.25 84 TRP A N 1
ATOM 691 C CA . TRP A 1 84 ? 3.423 3.394 2.126 1.00 98.25 84 TRP A CA 1
ATOM 692 C C . TRP A 1 84 ? 2.138 2.588 2.304 1.00 98.25 84 TRP A C 1
ATOM 694 O O . TRP A 1 84 ? 1.142 3.156 2.752 1.00 98.25 84 TRP A O 1
ATOM 704 N N . ASP A 1 85 ? 2.170 1.279 2.052 1.00 98.19 85 ASP A N 1
ATOM 705 C CA . ASP A 1 85 ? 1.018 0.387 2.214 1.00 98.19 85 ASP A CA 1
ATOM 706 C C . ASP A 1 85 ? 0.482 0.429 3.648 1.00 98.19 85 ASP A C 1
ATOM 708 O O . ASP A 1 85 ? -0.721 0.589 3.869 1.00 98.19 85 ASP A O 1
ATOM 712 N N . GLY A 1 86 ? 1.378 0.395 4.643 1.00 98.44 86 GLY A N 1
ATOM 713 C CA . GLY A 1 86 ? 1.019 0.608 6.044 1.00 98.44 86 GLY A CA 1
ATOM 714 C C . GLY A 1 86 ? 0.273 1.926 6.264 1.00 98.44 86 GLY A C 1
ATOM 715 O O . GLY A 1 86 ? -0.784 1.945 6.894 1.00 98.44 86 GLY A O 1
ATOM 716 N N . GLY A 1 87 ? 0.771 3.030 5.705 1.00 98.31 87 GLY A N 1
ATOM 717 C CA . GLY A 1 87 ? 0.097 4.331 5.754 1.00 98.31 87 GLY A CA 1
ATOM 718 C C . GLY A 1 87 ? -1.280 4.330 5.077 1.00 98.31 87 GLY A C 1
ATOM 719 O O . GLY A 1 87 ? -2.249 4.834 5.651 1.00 98.31 87 GLY A O 1
ATOM 720 N N . ILE A 1 88 ? -1.390 3.721 3.895 1.00 98.06 88 ILE A N 1
ATOM 721 C CA . ILE A 1 88 ? -2.634 3.613 3.122 1.00 98.06 88 ILE A CA 1
ATOM 722 C C . ILE A 1 88 ? -3.696 2.840 3.908 1.00 98.06 88 ILE A C 1
ATOM 724 O O . ILE A 1 88 ? -4.840 3.296 4.001 1.00 98.06 88 ILE A O 1
ATOM 728 N N . PHE A 1 89 ? -3.333 1.720 4.536 1.00 98.50 89 PHE A N 1
ATOM 729 C CA . PHE A 1 89 ? -4.253 0.966 5.387 1.00 98.50 89 PHE A CA 1
ATOM 730 C C . PHE A 1 89 ? -4.736 1.776 6.589 1.00 98.50 89 PHE A C 1
ATOM 732 O O . PHE A 1 89 ? -5.929 1.773 6.909 1.00 98.50 89 PHE A O 1
ATOM 739 N N . MET A 1 90 ? -3.833 2.517 7.234 1.00 98.56 90 MET A N 1
ATOM 740 C CA . MET A 1 90 ? -4.189 3.369 8.369 1.00 98.56 90 MET A CA 1
ATOM 741 C C . MET A 1 90 ? -5.119 4.520 7.963 1.00 98.56 90 MET A C 1
ATOM 743 O O . MET A 1 90 ? -6.010 4.877 8.736 1.00 98.56 90 MET A O 1
ATOM 747 N N . LEU A 1 91 ? -4.994 5.057 6.743 1.00 98.25 91 LEU A N 1
ATOM 748 C CA . LEU A 1 91 ? -5.970 6.006 6.195 1.00 98.25 91 LEU A CA 1
ATOM 749 C C . LEU A 1 91 ? -7.352 5.368 5.991 1.00 98.25 91 LEU A C 1
ATOM 751 O O . LEU A 1 91 ? -8.364 6.013 6.265 1.00 98.25 91 LEU A O 1
ATOM 755 N N . GLY A 1 92 ? -7.417 4.093 5.600 1.00 98.12 92 GLY A N 1
ATOM 756 C CA . GLY A 1 92 ? -8.674 3.338 5.548 1.00 98.12 92 GLY A CA 1
ATOM 757 C C . GLY A 1 92 ? -9.372 3.263 6.912 1.00 98.12 92 GLY A C 1
ATOM 758 O O . GLY A 1 92 ? -10.578 3.508 7.014 1.00 98.12 92 GLY A O 1
ATOM 759 N N . ILE A 1 93 ? -8.608 3.014 7.982 1.00 98.06 93 ILE A N 1
ATOM 760 C CA . ILE A 1 93 ? -9.121 3.069 9.361 1.00 98.06 93 ILE A CA 1
ATOM 761 C C . ILE A 1 93 ? -9.610 4.480 9.708 1.00 98.06 93 ILE A C 1
ATOM 763 O O . ILE A 1 93 ? -10.707 4.634 10.249 1.00 98.06 93 ILE A O 1
ATOM 767 N N . TYR A 1 94 ? -8.831 5.510 9.371 1.00 97.94 94 TYR A N 1
ATOM 768 C CA . TYR A 1 94 ? -9.214 6.902 9.601 1.00 97.94 94 TYR A CA 1
ATOM 769 C C . TYR A 1 94 ? -10.537 7.260 8.905 1.00 97.94 94 TYR A C 1
ATOM 771 O O . TYR A 1 94 ? -11.391 7.910 9.507 1.00 97.94 94 TYR A O 1
ATOM 779 N N . PHE A 1 95 ? -10.770 6.801 7.672 1.00 98.38 95 PHE A N 1
ATOM 780 C CA . PHE A 1 95 ? -12.051 7.032 7.000 1.00 98.38 95 PHE A CA 1
ATOM 781 C C . PHE A 1 95 ? -13.216 6.330 7.692 1.00 98.38 95 PHE A C 1
ATOM 783 O O . PHE A 1 95 ? -14.286 6.929 7.813 1.00 98.38 95 PHE A O 1
ATOM 790 N N . CYS A 1 96 ? -13.017 5.119 8.217 1.00 98.12 96 CYS A N 1
ATOM 791 C CA . CYS A 1 96 ? -14.037 4.465 9.036 1.00 98.12 96 CYS A CA 1
ATOM 792 C C . CYS A 1 96 ? -14.364 5.310 10.276 1.00 98.12 96 CYS A C 1
ATOM 794 O O . CYS A 1 96 ? -15.532 5.587 10.529 1.00 98.12 96 CYS A O 1
ATOM 796 N N . GLN A 1 97 ? -13.346 5.799 10.993 1.00 96.50 97 GLN A N 1
ATOM 797 C CA . GLN A 1 97 ? -13.515 6.680 12.161 1.00 96.50 97 GLN A CA 1
ATOM 798 C C . GLN A 1 97 ? -14.217 7.996 11.828 1.00 96.50 97 GLN A C 1
ATOM 800 O O . GLN A 1 97 ? -14.978 8.519 12.637 1.00 96.50 97 GLN A O 1
ATOM 805 N N . LYS A 1 98 ? -13.954 8.544 10.641 1.00 97.62 98 LYS A N 1
ATOM 806 C CA . LYS A 1 98 ? -14.518 9.817 10.200 1.00 97.62 98 LYS A CA 1
ATOM 807 C C . LYS A 1 98 ? -15.987 9.708 9.796 1.00 97.62 98 LYS A C 1
ATOM 809 O O . LYS A 1 98 ? -16.747 10.639 10.053 1.00 97.62 98 LYS A O 1
ATOM 814 N N . TYR A 1 99 ? -16.374 8.621 9.129 1.00 97.94 99 TYR A N 1
ATOM 815 C CA . TYR A 1 99 ? -17.690 8.512 8.489 1.00 97.94 99 TYR A CA 1
ATOM 816 C C . TYR A 1 99 ? -18.666 7.574 9.200 1.00 97.94 99 TYR A C 1
ATOM 818 O O . TYR A 1 99 ? -19.875 7.705 9.005 1.00 97.94 99 TYR A O 1
ATOM 826 N N . LEU A 1 100 ? -18.183 6.646 10.025 1.00 97.19 100 LEU A N 1
ATOM 827 C CA . LEU A 1 100 ? -19.028 5.719 10.772 1.00 97.19 100 LEU A CA 1
ATOM 828 C C . LEU A 1 100 ? -19.140 6.139 12.238 1.00 97.19 100 LEU A C 1
ATOM 830 O O . LEU A 1 100 ? -18.267 6.794 12.799 1.00 97.19 100 LEU A O 1
ATOM 834 N N . LYS A 1 101 ? -20.255 5.757 12.863 1.00 92.94 101 LYS A N 1
ATOM 835 C CA . LYS A 1 101 ? -20.534 6.005 14.281 1.00 92.94 101 LYS A CA 1
ATOM 836 C C . LYS A 1 101 ? -20.548 4.686 15.045 1.00 92.94 101 LYS A C 1
ATOM 838 O O . LYS A 1 101 ? -20.977 3.669 14.506 1.00 92.94 101 LYS A O 1
ATOM 843 N N . GLY A 1 102 ? -20.189 4.748 16.325 1.00 88.50 102 GLY A N 1
ATOM 844 C CA . GLY A 1 102 ? -20.228 3.605 17.235 1.00 88.50 102 GLY A CA 1
ATOM 845 C C . GLY A 1 102 ? -18.880 2.894 17.377 1.00 88.50 102 GLY A C 1
ATOM 846 O O . GLY A 1 102 ? -17.865 3.399 16.897 1.00 88.50 102 GLY A O 1
ATOM 847 N N . PRO A 1 103 ? -18.853 1.752 18.083 1.00 90.56 103 PRO A N 1
ATOM 848 C CA . PRO A 1 103 ? -17.635 0.977 18.268 1.00 90.56 103 PRO A CA 1
ATOM 849 C C . PRO A 1 103 ? -17.191 0.383 16.929 1.00 90.56 103 PRO A C 1
ATOM 851 O O . PRO A 1 103 ? -17.908 -0.424 16.338 1.00 90.56 103 PRO A O 1
ATOM 854 N N . LEU A 1 104 ? -16.011 0.789 16.464 1.00 95.75 104 LEU A N 1
ATOM 855 C CA . LEU A 1 104 ? -15.452 0.320 15.200 1.00 95.75 104 LEU A CA 1
ATOM 856 C C . LEU A 1 104 ? -14.552 -0.893 15.409 1.00 95.75 104 LEU A C 1
ATOM 858 O O . LEU A 1 104 ? -13.856 -0.993 16.422 1.00 95.75 104 LEU A O 1
ATOM 862 N N . PHE A 1 105 ? -14.561 -1.795 14.432 1.00 96.12 105 PHE A N 1
ATOM 863 C CA . PHE A 1 105 ? -13.727 -2.996 14.370 1.00 96.12 105 PHE A CA 1
ATOM 864 C C . PHE A 1 105 ? -13.888 -3.951 15.570 1.00 96.12 105 PHE A C 1
ATOM 866 O O . PHE A 1 105 ? -12.987 -4.727 15.876 1.00 96.12 105 PHE A O 1
ATOM 873 N N . GLN A 1 106 ? -15.036 -3.919 16.253 1.00 95.31 106 GLN A N 1
ATOM 874 C CA . GLN A 1 106 ? -15.350 -4.834 17.366 1.00 95.31 106 GLN A CA 1
ATOM 875 C C . GLN A 1 106 ? -16.063 -6.114 16.904 1.00 95.31 106 GLN A C 1
ATOM 877 O O . GLN A 1 106 ? -16.025 -7.156 17.560 1.00 95.31 106 GLN A O 1
ATOM 882 N N . SER A 1 107 ? -16.725 -6.044 15.752 1.00 95.00 107 SER A N 1
ATOM 883 C CA . SER A 1 107 ? -17.380 -7.166 15.083 1.00 95.00 107 SER A CA 1
ATOM 884 C C . SER A 1 107 ? -17.456 -6.879 13.588 1.00 95.00 107 SER A C 1
ATOM 886 O O . SER A 1 107 ? -17.272 -5.735 13.176 1.00 95.00 107 SER A O 1
ATOM 888 N N . PHE A 1 108 ? -17.723 -7.907 12.782 1.00 96.75 108 PHE A N 1
ATOM 889 C CA . PHE A 1 108 ? -17.859 -7.722 11.343 1.00 96.75 108 PHE A CA 1
ATOM 890 C C . PHE A 1 108 ? -18.951 -6.695 11.020 1.00 96.75 108 PHE A C 1
ATOM 892 O O . PHE A 1 108 ? -20.110 -6.839 11.413 1.00 96.75 108 PHE A O 1
ATOM 899 N N . ASN A 1 109 ? -18.578 -5.691 10.240 1.00 97.38 109 ASN A N 1
ATOM 900 C CA . ASN A 1 109 ? -19.435 -4.627 9.772 1.00 97.38 109 ASN A CA 1
ATOM 901 C C . ASN A 1 109 ? -19.156 -4.380 8.290 1.00 97.38 109 ASN A C 1
ATOM 903 O O . ASN A 1 109 ? -18.082 -3.934 7.886 1.00 97.38 109 ASN A O 1
ATOM 907 N N . LYS A 1 110 ? -20.178 -4.621 7.470 1.00 97.56 110 LYS A N 1
ATOM 908 C CA . LYS A 1 110 ? -20.099 -4.430 6.021 1.00 97.56 110 LYS A CA 1
ATOM 909 C C . LYS A 1 110 ? -19.731 -2.999 5.612 1.00 97.56 110 LYS A C 1
ATOM 911 O O . LYS A 1 110 ? -19.118 -2.829 4.569 1.00 97.56 110 LYS A O 1
ATOM 916 N N . ASN A 1 111 ? -20.089 -1.984 6.404 1.00 98.12 111 ASN A N 1
ATOM 917 C CA . ASN A 1 111 ? -19.803 -0.587 6.077 1.00 98.12 111 ASN A CA 1
ATOM 918 C C . ASN A 1 111 ? -18.329 -0.245 6.318 1.00 98.12 111 ASN A C 1
ATOM 920 O O . ASN A 1 111 ? -17.756 0.504 5.536 1.00 98.12 111 ASN A O 1
ATOM 924 N N . GLU A 1 112 ? -17.711 -0.807 7.363 1.00 98.25 112 GLU A N 1
ATOM 925 C CA . GLU A 1 112 ? -16.265 -0.671 7.593 1.00 98.25 112 GLU A CA 1
ATOM 926 C C . GLU A 1 112 ? -15.502 -1.295 6.425 1.00 98.25 112 GLU A C 1
ATOM 928 O O . GLU A 1 112 ? -14.691 -0.629 5.784 1.00 98.25 112 GLU A O 1
ATOM 933 N N . LEU A 1 113 ? -15.840 -2.543 6.081 1.00 98.25 113 LEU A N 1
ATOM 934 C CA . LEU A 1 113 ? -15.218 -3.237 4.959 1.00 98.25 113 LEU A CA 1
ATOM 935 C C . LEU A 1 113 ? -15.443 -2.498 3.632 1.00 98.25 113 LEU A C 1
ATOM 937 O O . LEU A 1 113 ? -14.511 -2.373 2.843 1.00 98.25 113 LEU A O 1
ATOM 941 N N . LEU A 1 114 ? -16.649 -1.972 3.393 1.00 98.31 114 LEU A N 1
ATOM 942 C CA . LEU A 1 114 ? -16.955 -1.202 2.189 1.00 98.31 114 LEU A CA 1
ATOM 943 C C . LEU A 1 114 ? -16.084 0.053 2.087 1.00 98.31 114 LEU A C 1
ATOM 945 O O . LEU A 1 114 ? -15.518 0.290 1.028 1.00 98.31 114 LEU A O 1
ATOM 949 N N . ILE A 1 115 ? -15.927 0.825 3.168 1.00 98.31 115 ILE A N 1
ATOM 950 C CA . ILE A 1 115 ? -15.049 2.007 3.168 1.00 98.31 115 ILE A CA 1
ATOM 951 C C . ILE A 1 115 ? -13.608 1.605 2.854 1.00 98.31 115 ILE A C 1
ATOM 953 O O . ILE A 1 115 ? -12.962 2.248 2.029 1.00 98.31 115 ILE A O 1
ATOM 957 N N . MET A 1 116 ? -13.110 0.538 3.481 1.00 97.94 116 MET A N 1
ATOM 958 C CA . MET A 1 116 ? -11.744 0.066 3.255 1.00 97.94 116 MET A CA 1
ATOM 959 C C . MET A 1 116 ? -11.519 -0.408 1.817 1.00 97.94 116 MET A C 1
ATOM 961 O O . MET A 1 116 ? -10.498 -0.071 1.223 1.00 97.94 116 MET A O 1
ATOM 965 N N . LEU A 1 117 ? -12.480 -1.132 1.240 1.00 98.06 117 LEU A N 1
ATOM 966 C CA . LEU A 1 117 ? -12.437 -1.571 -0.155 1.00 98.06 117 LEU A CA 1
ATOM 967 C C . LEU A 1 117 ? -12.535 -0.395 -1.127 1.00 98.06 117 LEU A C 1
ATOM 969 O O . LEU A 1 117 ? -11.737 -0.305 -2.052 1.00 98.06 117 LEU A O 1
ATOM 973 N N . SER A 1 118 ? -13.475 0.529 -0.915 1.00 97.94 118 SER A N 1
ATOM 974 C CA . SER A 1 118 ? -13.614 1.721 -1.757 1.00 97.94 118 SER A CA 1
ATOM 975 C C . SER A 1 118 ? -12.358 2.586 -1.720 1.00 97.94 118 SER A C 1
ATOM 977 O O . SER A 1 118 ? -11.937 3.092 -2.757 1.00 97.94 118 SER A O 1
ATOM 979 N N . TRP A 1 119 ? -11.733 2.726 -0.549 1.00 97.94 119 TRP A N 1
ATOM 980 C CA . TRP A 1 119 ? -10.452 3.411 -0.418 1.00 97.94 119 TRP A CA 1
ATOM 981 C C . TRP A 1 119 ? -9.327 2.678 -1.154 1.00 97.94 119 TRP A C 1
ATOM 983 O O . TRP A 1 119 ? -8.590 3.318 -1.900 1.00 97.94 119 TRP A O 1
ATOM 993 N N . GLY A 1 120 ? -9.228 1.355 -0.991 1.00 96.44 120 GLY A N 1
ATOM 994 C CA . GLY A 1 120 ? -8.239 0.527 -1.683 1.00 96.44 120 GLY A CA 1
ATOM 995 C C . GLY A 1 120 ? -8.345 0.640 -3.203 1.00 96.44 120 GLY A C 1
ATOM 996 O O . GLY A 1 120 ? -7.355 0.956 -3.849 1.00 96.44 120 GLY A O 1
ATOM 997 N N . ILE A 1 121 ? -9.550 0.489 -3.762 1.00 96.38 121 ILE A N 1
ATOM 998 C CA . ILE A 1 121 ? -9.797 0.626 -5.209 1.00 96.38 121 ILE A CA 1
ATOM 999 C C . ILE A 1 121 ? -9.474 2.045 -5.688 1.00 96.38 121 ILE A C 1
ATOM 1001 O O . ILE A 1 121 ? -8.855 2.230 -6.728 1.00 96.38 121 ILE A O 1
ATOM 1005 N N . PHE A 1 122 ? -9.865 3.077 -4.938 1.00 97.12 122 PHE A N 1
ATOM 1006 C CA . PHE A 1 122 ? -9.536 4.448 -5.324 1.00 97.12 122 PHE A CA 1
ATOM 1007 C C . PHE A 1 122 ? -8.019 4.691 -5.367 1.00 97.12 122 PHE A C 1
ATOM 1009 O O . PHE A 1 122 ? -7.527 5.333 -6.294 1.00 97.12 122 PHE A O 1
ATOM 1016 N N . GLN A 1 123 ? -7.281 4.190 -4.372 1.00 96.62 123 GLN A N 1
ATOM 1017 C CA . GLN A 1 123 ? -5.825 4.312 -4.325 1.00 96.62 123 GLN A CA 1
ATOM 1018 C C . GLN A 1 123 ? -5.145 3.514 -5.430 1.00 96.62 123 GLN A C 1
ATOM 1020 O O . GLN A 1 123 ? -4.255 4.052 -6.077 1.00 96.62 123 GLN A O 1
ATOM 1025 N N . GLU A 1 124 ? -5.598 2.292 -5.684 1.00 95.25 124 GLU A N 1
ATOM 1026 C CA . GLU A 1 124 ? -5.152 1.466 -6.801 1.00 95.25 124 GLU A CA 1
ATOM 1027 C C . GLU A 1 124 ? -5.256 2.237 -8.119 1.00 95.25 124 GLU A C 1
ATOM 1029 O O . GLU A 1 124 ? -4.236 2.486 -8.765 1.00 95.25 124 GLU A O 1
ATOM 1034 N N . LEU A 1 125 ? -6.462 2.711 -8.456 1.00 95.44 125 LEU A N 1
ATOM 1035 C CA . LEU A 1 125 ? -6.705 3.388 -9.727 1.00 95.44 125 LEU A CA 1
ATOM 1036 C C . LEU A 1 125 ? -5.839 4.639 -9.869 1.00 95.44 125 LEU A C 1
ATOM 1038 O O . LEU A 1 125 ? -5.366 4.948 -10.964 1.00 95.44 125 LEU A O 1
ATOM 1042 N N . LEU A 1 126 ? -5.639 5.365 -8.765 1.00 95.69 126 LEU A N 1
ATOM 1043 C CA . LEU A 1 126 ? -4.804 6.559 -8.715 1.00 95.69 126 LEU A CA 1
ATOM 1044 C C . LEU A 1 126 ? -3.319 6.222 -8.902 1.00 95.69 126 LEU A C 1
ATOM 1046 O O . LEU A 1 126 ? -2.632 6.898 -9.667 1.00 95.69 126 LEU A O 1
ATOM 1050 N N . VAL A 1 127 ? -2.824 5.189 -8.222 1.00 94.88 127 VAL A N 1
ATOM 1051 C CA . VAL A 1 127 ? -1.434 4.729 -8.303 1.00 94.88 127 VAL A CA 1
ATOM 1052 C C . VAL A 1 127 ? -1.123 4.232 -9.713 1.00 94.88 127 VAL A C 1
ATOM 1054 O O . VAL A 1 127 ? -0.143 4.676 -10.312 1.00 94.88 127 VAL A O 1
ATOM 1057 N N . GLU A 1 128 ? -1.981 3.394 -10.290 1.00 94.56 128 GLU A N 1
ATOM 1058 C CA . GLU A 1 128 ? -1.835 2.925 -11.670 1.00 94.56 128 GLU A CA 1
ATOM 1059 C C . GLU A 1 128 ? -1.894 4.095 -12.660 1.00 94.56 128 GLU A C 1
ATOM 1061 O O . GLU A 1 128 ? -1.023 4.229 -13.521 1.00 94.56 128 GLU A O 1
ATOM 1066 N N . TYR A 1 129 ? -2.839 5.024 -12.492 1.00 95.25 129 TYR A N 1
ATOM 1067 C CA . TYR A 1 129 ? -2.968 6.177 -13.385 1.00 95.25 129 TYR A CA 1
ATOM 1068 C C . TYR A 1 129 ? -1.728 7.083 -13.376 1.00 95.25 129 TYR A C 1
ATOM 1070 O O . TYR A 1 129 ? -1.293 7.581 -14.424 1.00 95.25 129 TYR A O 1
ATOM 1078 N N . LEU A 1 130 ? -1.159 7.322 -12.192 1.00 93.94 130 LEU A N 1
ATOM 1079 C CA . LEU A 1 130 ? -0.032 8.232 -12.005 1.00 93.94 130 LEU A CA 1
ATOM 1080 C C . LEU A 1 130 ? 1.310 7.577 -12.337 1.00 93.94 130 LEU A C 1
ATOM 1082 O O . LEU A 1 130 ? 2.152 8.230 -12.960 1.00 93.94 130 LEU A O 1
ATOM 1086 N N . PHE A 1 131 ? 1.521 6.312 -11.976 1.00 93.94 131 PHE A N 1
ATOM 1087 C CA . PHE A 1 131 ? 2.857 5.713 -11.961 1.00 93.94 131 PHE A CA 1
ATOM 1088 C C . PHE A 1 131 ? 3.068 4.590 -12.981 1.00 93.94 131 PHE A C 1
ATOM 1090 O O . PHE A 1 131 ? 4.208 4.424 -13.432 1.00 93.94 131 PHE A O 1
ATOM 1097 N N . ASN A 1 132 ? 2.027 3.870 -13.411 1.00 94.44 132 ASN A N 1
ATOM 1098 C CA . ASN A 1 132 ? 2.177 2.818 -14.419 1.00 94.44 132 ASN A CA 1
ATOM 1099 C C . ASN A 1 132 ? 2.594 3.428 -15.772 1.00 94.44 132 ASN A C 1
ATOM 1101 O O . ASN A 1 132 ? 2.010 4.401 -16.257 1.00 94.44 132 ASN A O 1
ATOM 1105 N N . GLY A 1 133 ? 3.675 2.911 -16.355 1.00 93.00 133 GLY A N 1
ATOM 1106 C CA . GLY A 1 133 ? 4.321 3.457 -17.549 1.00 93.00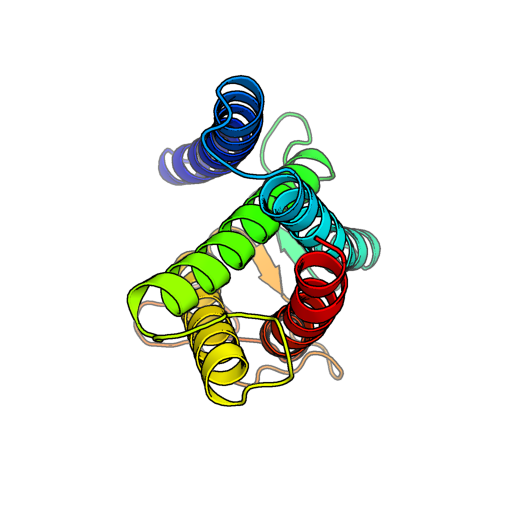 133 GLY A CA 1
ATOM 1107 C C . GLY A 1 133 ? 5.175 4.711 -17.309 1.00 93.00 133 GLY A C 1
ATOM 1108 O O . GLY A 1 133 ? 5.800 5.200 -18.250 1.00 93.00 133 GLY A O 1
ATOM 1109 N N . ARG A 1 134 ? 5.252 5.233 -16.072 1.00 92.69 134 ARG A N 1
ATOM 1110 C CA . ARG A 1 134 ? 6.181 6.322 -15.684 1.00 92.69 134 ARG A CA 1
ATOM 1111 C C . ARG A 1 134 ? 7.299 5.841 -14.766 1.00 92.69 134 ARG A C 1
ATOM 1113 O O . ARG A 1 134 ? 8.449 6.217 -14.965 1.00 92.69 134 ARG A O 1
ATOM 1120 N N . VAL A 1 135 ? 6.961 5.018 -13.775 1.00 92.25 135 VAL A N 1
ATOM 1121 C CA . VAL A 1 135 ? 7.890 4.524 -12.746 1.00 92.25 135 VAL A CA 1
ATOM 1122 C C . VAL A 1 135 ? 8.123 3.025 -12.900 1.00 92.25 135 VAL A C 1
ATOM 1124 O O . VAL A 1 135 ? 9.268 2.569 -12.881 1.00 92.25 135 VAL A O 1
ATOM 1127 N N . TRP A 1 136 ? 7.058 2.258 -13.109 1.00 93.81 136 TRP A N 1
ATOM 1128 C CA . TRP A 1 136 ? 7.105 0.814 -13.325 1.00 93.81 136 TRP A CA 1
ATOM 1129 C C . TRP A 1 136 ? 6.078 0.392 -14.367 1.00 93.81 136 TRP A C 1
ATOM 1131 O O . TRP A 1 136 ? 5.177 1.164 -14.700 1.00 93.81 136 TRP A O 1
ATOM 1141 N N . ILE A 1 137 ? 6.232 -0.822 -14.878 1.00 96.06 137 ILE A N 1
ATOM 1142 C CA . ILE A 1 137 ? 5.259 -1.486 -15.739 1.00 96.06 137 ILE A CA 1
ATOM 1143 C C . ILE A 1 137 ? 5.079 -2.914 -15.229 1.00 96.06 137 ILE A C 1
ATOM 1145 O O . ILE A 1 137 ? 6.060 -3.582 -14.898 1.00 96.06 137 ILE A O 1
ATOM 1149 N N . TYR A 1 138 ? 3.824 -3.354 -15.168 1.00 95.94 138 TYR A N 1
ATOM 1150 C CA . TYR A 1 138 ? 3.481 -4.762 -15.013 1.00 95.94 138 TYR A CA 1
ATOM 1151 C C . TYR A 1 138 ? 3.335 -5.395 -16.395 1.00 95.94 138 TYR A C 1
ATOM 1153 O O . TYR A 1 138 ? 2.576 -4.890 -17.224 1.00 95.94 138 TYR A O 1
ATOM 1161 N N . GLU A 1 139 ? 4.048 -6.491 -16.638 1.00 96.31 139 GLU A N 1
ATOM 1162 C CA . GLU A 1 139 ? 4.031 -7.162 -17.935 1.00 96.31 139 GLU A CA 1
ATOM 1163 C C . GLU A 1 139 ? 2.662 -7.835 -18.181 1.00 96.31 139 GLU A C 1
ATOM 1165 O O . GLU A 1 139 ? 2.156 -8.559 -17.305 1.00 96.31 139 GLU A O 1
ATOM 1170 N N . PRO A 1 140 ? 2.034 -7.623 -19.355 1.00 96.31 140 PRO A N 1
ATOM 1171 C CA . PRO A 1 140 ? 0.812 -8.319 -19.754 1.00 96.31 140 PRO A CA 1
ATOM 1172 C C . PRO A 1 140 ? 1.068 -9.805 -20.044 1.00 96.31 140 PRO A C 1
ATOM 1174 O O . PRO A 1 140 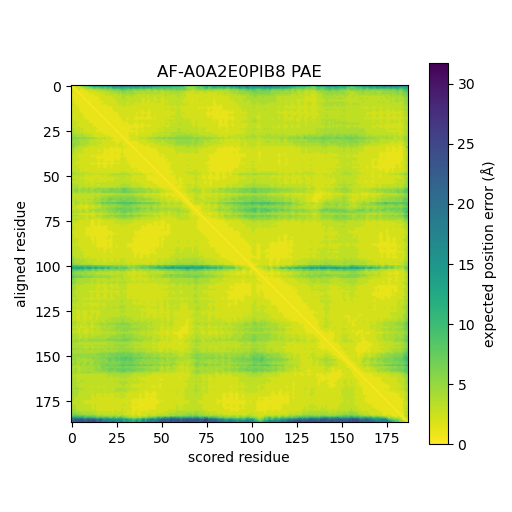? 1.356 -10.212 -21.168 1.00 96.31 140 P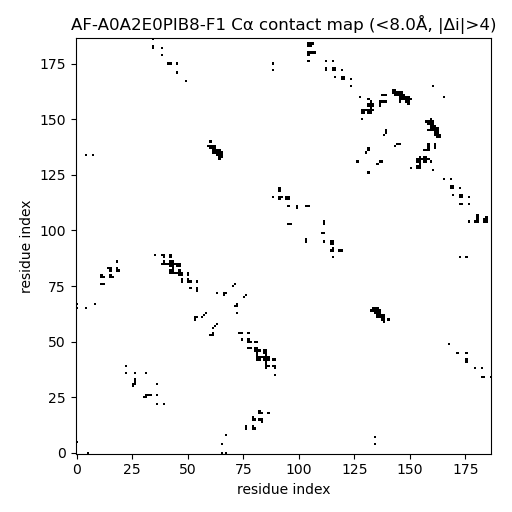RO A O 1
ATOM 1177 N N . LEU A 1 141 ? 0.926 -10.644 -19.022 1.00 96.75 141 LEU A N 1
ATOM 1178 C CA . LEU A 1 141 ? 1.126 -12.093 -19.125 1.00 96.75 141 LEU A CA 1
ATOM 1179 C C . LEU A 1 141 ? -0.221 -12.830 -19.237 1.00 96.75 141 LEU A C 1
ATOM 1181 O O . LEU A 1 141 ? -1.242 -12.297 -18.802 1.00 96.75 141 LEU A O 1
ATOM 1185 N N . PRO A 1 142 ? -0.268 -14.086 -19.726 1.00 96.81 142 PRO A N 1
ATOM 1186 C CA . PRO A 1 142 ? -1.517 -14.859 -19.803 1.00 96.81 142 PRO A CA 1
ATOM 1187 C C . PRO A 1 142 ? -2.265 -14.992 -18.466 1.00 96.81 142 PRO A C 1
ATOM 1189 O O . PRO A 1 142 ? -3.488 -15.090 -18.442 1.00 96.81 142 PRO A O 1
ATOM 1192 N N . TRP A 1 143 ? -1.532 -14.976 -17.351 1.00 95.69 143 TRP A N 1
ATOM 1193 C CA . TRP A 1 143 ? -2.060 -15.015 -15.983 1.00 95.69 143 TRP A CA 1
ATOM 1194 C C . TRP A 1 143 ? -2.108 -13.634 -15.302 1.00 95.69 143 TRP A C 1
ATOM 1196 O O . TRP A 1 143 ? -2.635 -13.510 -14.199 1.00 95.69 143 TRP A O 1
ATOM 1206 N N . ASN A 1 144 ? -1.598 -12.594 -15.968 1.00 97.38 144 ASN A N 1
ATOM 1207 C CA . ASN A 1 144 ? -1.697 -11.187 -15.578 1.00 97.38 144 ASN A CA 1
ATOM 1208 C C . ASN A 1 144 ? -2.252 -10.339 -16.746 1.00 97.38 144 ASN A C 1
ATOM 1210 O O . ASN A 1 144 ? -1.590 -9.397 -17.189 1.00 97.38 144 ASN A O 1
ATOM 1214 N N . PRO A 1 145 ? -3.428 -10.680 -17.310 1.00 97.88 145 PRO A N 1
ATOM 1215 C CA . PRO A 1 145 ? -3.942 -9.977 -18.478 1.00 97.88 145 PRO A CA 1
ATOM 1216 C C . PRO A 1 145 ? -4.297 -8.528 -18.136 1.00 97.88 145 PRO A C 1
ATOM 1218 O O . PRO A 1 145 ? -4.638 -8.212 -16.994 1.00 97.88 145 PRO A O 1
ATOM 1221 N N . ILE A 1 146 ? -4.274 -7.656 -19.144 1.00 98.00 146 ILE A N 1
ATOM 1222 C CA . ILE A 1 146 ? -4.833 -6.304 -19.039 1.00 98.00 146 ILE A CA 1
ATOM 1223 C C . ILE A 1 146 ? -6.352 -6.428 -18.887 1.00 98.00 146 ILE A C 1
ATOM 1225 O O . ILE A 1 146 ? -7.021 -6.991 -19.753 1.00 98.00 146 ILE A O 1
ATOM 1229 N N . ILE A 1 147 ? -6.889 -5.902 -17.789 1.00 97.31 147 ILE A N 1
ATOM 1230 C CA . ILE A 1 147 ? -8.327 -5.909 -17.492 1.00 97.31 147 ILE A CA 1
ATOM 1231 C C . ILE A 1 147 ? -8.973 -4.533 -17.667 1.00 97.31 147 ILE A C 1
ATOM 1233 O O . ILE A 1 147 ? -10.176 -4.453 -17.908 1.00 97.31 147 ILE A O 1
ATOM 1237 N N . ILE A 1 148 ? -8.183 -3.457 -17.595 1.00 96.19 148 ILE A N 1
ATOM 1238 C CA . ILE A 1 148 ? -8.618 -2.099 -17.939 1.00 96.19 148 ILE A CA 1
ATOM 1239 C C . ILE A 1 148 ? -7.622 -1.548 -18.965 1.00 96.19 148 ILE A C 1
ATOM 1241 O O . ILE A 1 148 ? -6.423 -1.503 -18.677 1.00 96.19 148 ILE A O 1
ATOM 1245 N N . PRO A 1 149 ? -8.070 -1.148 -20.167 1.00 95.75 149 PRO A N 1
ATOM 1246 C CA . PRO A 1 149 ? -7.179 -0.550 -21.154 1.00 95.75 149 PRO A CA 1
ATOM 1247 C C . PRO A 1 149 ? -6.625 0.795 -20.651 1.00 95.75 149 PRO A C 1
ATOM 1249 O O . PRO A 1 149 ? -7.214 1.400 -19.751 1.00 95.75 149 PRO A O 1
ATOM 1252 N N . PRO A 1 150 ? -5.523 1.302 -21.234 1.00 94.50 150 PRO A N 1
ATOM 1253 C CA . PRO A 1 150 ? -4.992 2.618 -20.892 1.00 94.50 150 PRO A CA 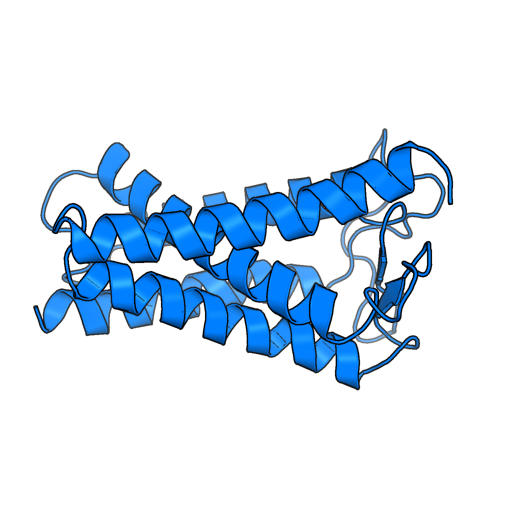1
ATOM 1254 C C . PRO A 1 150 ? -6.075 3.701 -20.924 1.00 94.50 150 PRO A C 1
ATOM 1256 O O . PRO A 1 150 ? -6.833 3.816 -21.891 1.00 94.50 150 PRO A O 1
ATOM 1259 N N . LEU A 1 151 ? -6.139 4.506 -19.864 1.00 94.31 151 LEU A N 1
ATOM 1260 C CA . LEU A 1 151 ? -7.105 5.591 -19.751 1.00 94.31 151 LEU A CA 1
ATOM 1261 C C . LEU A 1 151 ? -6.566 6.866 -20.424 1.00 94.31 151 LEU A C 1
ATOM 1263 O O . LEU A 1 151 ? -5.350 7.054 -20.536 1.00 94.31 151 LEU A O 1
ATOM 1267 N N . PRO A 1 152 ? -7.439 7.791 -20.862 1.00 94.44 152 PRO A N 1
ATOM 1268 C CA . PRO A 1 152 ? -6.995 9.092 -21.351 1.00 94.44 152 PRO A CA 1
ATOM 1269 C C . PRO A 1 152 ? -6.118 9.806 -20.311 1.00 94.44 152 PRO A C 1
ATOM 1271 O O . PRO A 1 152 ? -6.532 9.979 -19.169 1.00 94.44 152 PRO A O 1
ATOM 1274 N N . GLY A 1 153 ? -4.911 10.222 -20.706 1.00 90.81 153 GLY A N 1
ATOM 1275 C CA . GLY A 1 153 ? -3.937 10.865 -19.809 1.00 90.81 153 GLY A CA 1
ATOM 1276 C C . GLY A 1 153 ? -2.980 9.908 -19.079 1.00 90.81 153 GLY A C 1
ATOM 1277 O O . GLY A 1 153 ? -2.046 10.369 -18.410 1.00 90.81 153 GLY A O 1
ATOM 1278 N N . SER A 1 154 ? -3.138 8.590 -19.249 1.00 92.94 154 SER A N 1
ATOM 1279 C CA . SER A 1 154 ? -2.139 7.599 -18.832 1.00 92.94 154 SER A CA 1
ATOM 1280 C C . SER A 1 154 ? -0.791 7.829 -19.528 1.00 92.94 154 SER A C 1
ATOM 1282 O O . SER A 1 154 ? -0.681 8.519 -20.545 1.00 92.94 154 SER A 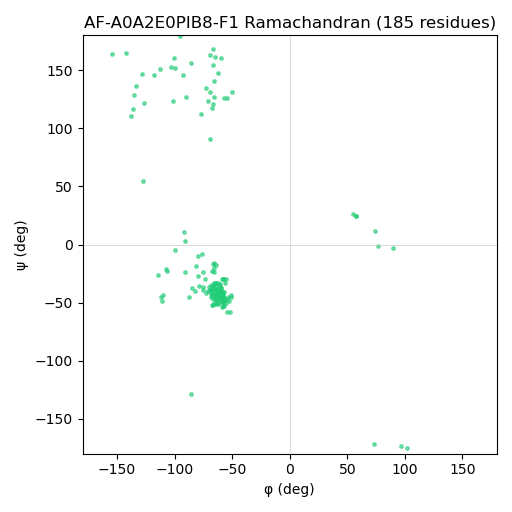O 1
ATOM 1284 N N . ALA A 1 155 ? 0.274 7.276 -18.949 1.00 92.88 155 ALA A N 1
ATOM 1285 C CA . ALA A 1 155 ? 1.608 7.378 -19.526 1.00 92.88 155 ALA A CA 1
ATOM 1286 C C . ALA A 1 155 ? 1.680 6.702 -20.901 1.00 92.88 155 ALA A C 1
ATOM 1288 O O . ALA A 1 155 ? 1.063 5.663 -21.109 1.00 92.88 155 ALA A O 1
ATOM 1289 N N . TYR A 1 156 ? 2.509 7.238 -21.802 1.00 92.31 156 TYR A N 1
ATOM 1290 C CA . TYR A 1 156 ? 2.693 6.680 -23.149 1.00 92.31 156 TYR A CA 1
ATOM 1291 C C . TYR A 1 156 ? 3.128 5.204 -23.145 1.00 92.31 156 TYR A C 1
ATOM 1293 O O . TYR A 1 156 ? 2.757 4.451 -24.036 1.00 92.31 156 TYR A O 1
ATOM 1301 N N . LEU A 1 157 ? 3.906 4.793 -22.138 1.00 94.25 157 LEU A N 1
ATOM 1302 C CA . LEU A 1 157 ? 4.384 3.416 -21.994 1.00 94.25 157 LEU A CA 1
ATOM 1303 C C . LEU A 1 157 ? 3.449 2.527 -21.160 1.00 94.25 157 LEU A C 1
ATOM 1305 O O . LEU A 1 157 ? 3.806 1.388 -20.883 1.00 94.25 157 LEU A O 1
ATOM 1309 N N . SER A 1 158 ? 2.301 3.030 -20.697 1.00 94.88 158 SER A N 1
ATOM 1310 C CA . SER A 1 158 ? 1.384 2.224 -19.889 1.00 94.88 158 SER A CA 1
ATOM 1311 C C . SER A 1 158 ? 0.706 1.168 -20.770 1.00 94.88 158 SER A C 1
ATOM 1313 O O . SER A 1 158 ? 0.043 1.539 -21.742 1.00 94.88 158 SER A O 1
ATOM 1315 N N . PRO A 1 159 ? 0.806 -0.131 -20.433 1.00 93.38 159 PRO A N 1
ATOM 1316 C CA . PRO A 1 159 ? 0.080 -1.175 -21.151 1.00 93.38 159 PRO A CA 1
ATOM 1317 C C . PRO A 1 159 ? -1.412 -1.227 -20.781 1.00 93.38 159 PRO A C 1
ATOM 1319 O O . PRO A 1 159 ? -2.177 -1.949 -21.412 1.00 93.38 159 PRO A O 1
ATOM 1322 N N . GLY A 1 160 ? -1.847 -0.470 -19.771 1.00 95.50 160 GLY A N 1
ATOM 1323 C CA . GLY A 1 160 ? -3.136 -0.649 -19.110 1.00 95.50 160 GLY A CA 1
ATOM 1324 C C . GLY A 1 160 ? -2.966 -1.360 -17.769 1.00 95.50 160 GLY A C 1
ATOM 1325 O O . GLY A 1 160 ? -1.847 -1.577 -17.301 1.00 95.50 160 GLY A O 1
ATOM 1326 N N . TYR A 1 161 ? -4.084 -1.666 -17.118 1.00 96.81 161 TYR A N 1
ATOM 1327 C CA . TYR A 1 161 ? -4.099 -2.118 -15.732 1.00 96.81 161 TYR A CA 1
ATOM 1328 C C . TYR A 1 161 ? -4.271 -3.632 -15.734 1.00 96.81 161 TYR A C 1
ATOM 1330 O O . TYR A 1 161 ? -5.225 -4.156 -16.320 1.00 96.81 161 TYR A O 1
ATOM 1338 N N . THR A 1 162 ? -3.338 -4.342 -15.107 1.00 97.25 162 THR A N 1
ATOM 1339 C CA . THR A 1 162 ? -3.243 -5.801 -15.206 1.00 97.25 162 THR A CA 1
ATOM 1340 C C . THR A 1 162 ? -3.857 -6.508 -14.001 1.00 97.25 162 THR A C 1
ATOM 1342 O O . THR A 1 162 ? -3.848 -5.977 -12.899 1.00 97.25 162 THR A O 1
ATOM 1345 N N . LEU A 1 163 ? -4.361 -7.728 -14.178 1.00 97.50 163 LEU A N 1
ATOM 1346 C CA . LEU A 1 163 ? -5.149 -8.454 -13.175 1.00 97.50 163 LEU A CA 1
ATOM 1347 C C . LEU A 1 163 ? -4.493 -8.605 -11.788 1.00 97.50 163 LEU A C 1
ATOM 1349 O O . LEU A 1 163 ? -5.175 -8.440 -10.779 1.00 97.50 163 LEU A O 1
ATOM 1353 N N . ILE A 1 164 ? -3.210 -8.967 -11.707 1.00 97.00 164 ILE A N 1
ATOM 1354 C CA . ILE A 1 164 ? -2.573 -9.338 -10.432 1.00 97.00 164 ILE A CA 1
ATOM 1355 C C . ILE A 1 164 ? -2.466 -8.152 -9.464 1.00 97.00 164 ILE A C 1
ATOM 1357 O O . ILE A 1 164 ? -2.942 -8.297 -8.335 1.00 97.00 164 ILE A O 1
ATOM 1361 N N . PRO A 1 165 ? -1.908 -6.988 -9.854 1.00 94.81 165 PRO A N 1
ATOM 1362 C CA . PRO A 1 165 ? -1.931 -5.798 -9.005 1.00 94.81 165 PRO A CA 1
ATOM 1363 C C . PRO A 1 165 ? -3.346 -5.479 -8.510 1.00 94.81 165 PRO A C 1
ATOM 1365 O O . PRO A 1 165 ? -3.558 -5.303 -7.315 1.00 94.81 165 PRO A O 1
ATOM 1368 N N . GLN A 1 166 ? -4.339 -5.525 -9.397 1.00 95.88 166 GLN A N 1
ATOM 1369 C CA . GLN A 1 166 ? -5.745 -5.235 -9.081 1.00 95.88 166 GLN A CA 1
ATOM 1370 C C . GLN A 1 166 ? -6.295 -6.184 -8.014 1.00 95.88 166 GLN A C 1
ATOM 1372 O O . GLN A 1 166 ? -6.926 -5.764 -7.045 1.00 95.88 166 GLN A O 1
ATOM 1377 N N . ALA A 1 167 ? -6.009 -7.480 -8.156 1.00 96.69 167 ALA A N 1
ATOM 1378 C CA . ALA A 1 167 ? -6.409 -8.486 -7.185 1.00 96.69 167 ALA A CA 1
ATOM 1379 C C . ALA A 1 167 ? -5.771 -8.239 -5.810 1.00 96.69 167 ALA A C 1
ATOM 1381 O O . ALA A 1 167 ? -6.455 -8.380 -4.795 1.00 96.69 167 ALA A O 1
ATOM 1382 N N . VAL A 1 168 ? -4.500 -7.822 -5.756 1.00 96.75 168 VAL A N 1
ATOM 1383 C CA . VAL A 1 168 ? -3.827 -7.455 -4.497 1.00 96.75 168 VAL A CA 1
ATOM 1384 C C . VAL A 1 168 ? -4.562 -6.310 -3.803 1.00 96.75 168 VAL A C 1
ATOM 1386 O O . VAL A 1 168 ? -4.878 -6.425 -2.619 1.00 96.75 168 VAL A O 1
ATOM 1389 N N . TRP A 1 169 ? -4.921 -5.256 -4.537 1.00 95.88 169 TRP A N 1
ATOM 1390 C CA . TRP A 1 169 ? -5.639 -4.101 -3.990 1.00 95.88 169 TRP A CA 1
ATOM 1391 C C . TRP A 1 169 ? -7.057 -4.418 -3.495 1.00 95.88 169 TRP A C 1
ATOM 1393 O O . TRP A 1 169 ? -7.583 -3.695 -2.651 1.00 95.88 169 TRP A O 1
ATOM 1403 N N . VAL A 1 170 ? -7.667 -5.516 -3.952 1.00 96.00 170 VAL A N 1
ATOM 1404 C CA . VAL A 1 170 ? -8.952 -6.014 -3.431 1.00 96.00 170 VAL A CA 1
ATOM 1405 C C . VAL A 1 170 ? -8.756 -6.945 -2.233 1.00 96.00 170 VAL A C 1
ATOM 1407 O O . VAL A 1 170 ? -9.458 -6.824 -1.229 1.00 96.00 170 VAL A O 1
ATOM 1410 N N . ILE A 1 171 ? -7.807 -7.879 -2.312 1.00 97.56 171 ILE A N 1
ATOM 1411 C CA . ILE A 1 171 ? -7.597 -8.911 -1.287 1.00 97.56 171 ILE A CA 1
ATOM 1412 C C . ILE A 1 171 ? -6.963 -8.313 -0.028 1.00 97.56 171 ILE A C 1
ATOM 1414 O O . ILE A 1 171 ? -7.370 -8.643 1.088 1.00 97.56 171 ILE A O 1
ATOM 1418 N N . ALA A 1 172 ? -5.986 -7.422 -0.177 1.00 97.75 172 ALA A N 1
ATOM 1419 C CA . ALA A 1 172 ? -5.209 -6.927 0.950 1.00 97.75 172 ALA A CA 1
ATOM 1420 C C . ALA A 1 172 ? -6.045 -6.123 1.970 1.00 97.75 172 ALA A C 1
ATOM 1422 O O . ALA A 1 172 ? -5.915 -6.403 3.165 1.00 97.75 172 ALA A O 1
ATOM 1423 N N . PRO A 1 173 ? -6.971 -5.221 1.574 1.00 97.81 173 PRO A N 1
ATOM 1424 C CA . PRO A 1 173 ? -7.880 -4.570 2.521 1.00 97.81 173 PRO A CA 1
ATOM 1425 C C . PRO A 1 173 ? -8.808 -5.540 3.252 1.00 97.81 173 PRO A C 1
ATOM 1427 O O . PRO A 1 173 ? -9.106 -5.312 4.421 1.00 97.81 173 PRO A O 1
ATOM 1430 N N . ILE A 1 174 ? -9.228 -6.639 2.613 1.00 98.31 174 ILE A N 1
ATOM 1431 C CA . ILE A 1 174 ? -10.048 -7.678 3.260 1.00 98.31 174 ILE A CA 1
ATOM 1432 C C . ILE A 1 174 ? -9.239 -8.361 4.362 1.00 98.31 174 ILE A C 1
ATOM 1434 O O . ILE A 1 174 ? -9.697 -8.460 5.501 1.00 98.31 174 ILE A O 1
ATOM 1438 N N . VAL A 1 175 ? -8.020 -8.805 4.044 1.00 98.44 175 VAL A N 1
ATOM 1439 C CA . VAL A 1 175 ? -7.119 -9.440 5.017 1.00 98.44 175 VAL A CA 1
ATOM 1440 C C . VAL A 1 175 ? -6.831 -8.485 6.173 1.00 98.44 175 VAL A C 1
ATOM 1442 O O . VAL A 1 175 ? -6.971 -8.859 7.339 1.00 98.44 175 VAL A O 1
ATOM 1445 N N . PHE A 1 176 ? -6.487 -7.236 5.860 1.00 98.56 176 PHE A N 1
ATOM 1446 C CA . PHE A 1 176 ? -6.217 -6.216 6.863 1.00 98.56 176 PHE A CA 1
ATOM 1447 C C . PHE A 1 176 ? -7.441 -5.948 7.750 1.00 98.56 176 PHE A C 1
ATOM 1449 O O . PHE A 1 176 ? -7.299 -5.889 8.968 1.00 98.56 176 PHE A O 1
ATOM 1456 N N . TYR A 1 177 ? -8.649 -5.881 7.181 1.00 98.50 177 TYR A N 1
ATOM 1457 C CA . TYR A 1 177 ? -9.890 -5.700 7.934 1.00 98.50 177 TYR A CA 1
ATOM 1458 C C . TYR A 1 177 ? -10.106 -6.799 8.984 1.00 98.50 177 TYR A C 1
ATOM 1460 O O . TYR A 1 177 ? -10.371 -6.508 10.152 1.00 98.50 177 TYR A O 1
ATOM 1468 N N . PHE A 1 178 ? -9.927 -8.070 8.615 1.00 98.31 178 PHE A N 1
ATOM 1469 C CA . PHE A 1 178 ? -10.041 -9.172 9.577 1.00 98.31 178 PHE A CA 1
ATOM 1470 C C . PHE A 1 178 ? -8.967 -9.115 10.672 1.00 98.31 178 PHE A C 1
ATOM 1472 O O . PHE A 1 178 ? -9.238 -9.468 11.823 1.00 98.31 178 PHE A O 1
ATOM 1479 N N . LEU A 1 179 ? -7.764 -8.627 10.357 1.00 98.12 179 LEU A N 1
ATOM 1480 C CA . LEU A 1 179 ? -6.739 -8.377 11.370 1.00 98.12 179 LEU A CA 1
ATOM 1481 C C . LEU A 1 179 ? -7.102 -7.196 12.276 1.00 98.12 179 LEU A C 1
ATOM 1483 O O . LEU A 1 179 ? -6.859 -7.288 13.478 1.00 98.12 179 LEU A O 1
ATOM 1487 N N . CYS A 1 180 ? -7.738 -6.137 11.765 1.00 97.88 180 CYS A N 1
ATOM 1488 C CA . CYS A 1 180 ? -8.302 -5.074 12.602 1.00 97.88 180 CYS A CA 1
ATOM 1489 C C . CYS A 1 180 ? -9.294 -5.643 13.613 1.00 97.88 180 CYS A C 1
ATOM 1491 O O . CYS A 1 180 ? -9.145 -5.368 14.801 1.00 97.88 180 CYS A O 1
ATOM 1493 N N . LEU A 1 181 ? -10.231 -6.491 13.170 1.00 97.56 181 LEU A N 1
ATOM 1494 C CA . LEU A 1 181 ? -11.198 -7.140 14.062 1.00 97.56 181 LEU A CA 1
ATOM 1495 C C . LEU A 1 181 ? -10.515 -7.940 15.171 1.00 97.56 181 LEU A C 1
ATOM 1497 O O . LEU A 1 181 ? -10.947 -7.906 16.318 1.00 97.56 181 LEU A O 1
ATOM 1501 N N . LYS A 1 182 ? -9.433 -8.653 14.848 1.00 97.00 182 LYS A N 1
ATOM 1502 C CA . LYS A 1 182 ? -8.675 -9.416 15.843 1.00 97.00 182 LYS A CA 1
ATOM 1503 C C . LYS A 1 182 ? -7.961 -8.499 16.838 1.00 97.00 182 LYS A C 1
ATOM 1505 O O . LYS A 1 182 ? -8.104 -8.667 18.042 1.00 97.00 182 LYS A O 1
ATOM 1510 N N . ILE A 1 183 ? -7.201 -7.526 16.341 1.00 96.31 183 ILE A N 1
ATOM 1511 C CA . ILE A 1 183 ? -6.346 -6.675 17.176 1.00 96.31 183 ILE A CA 1
ATOM 1512 C C . ILE A 1 183 ? -7.161 -5.700 18.024 1.00 96.31 183 ILE A C 1
ATOM 1514 O O . ILE A 1 183 ? -6.813 -5.466 19.177 1.00 96.31 183 ILE A O 1
ATOM 1518 N N . MET A 1 184 ? -8.224 -5.116 17.476 1.00 92.88 184 MET A N 1
ATOM 1519 C CA . MET A 1 184 ? -9.023 -4.120 18.191 1.00 92.88 184 MET A CA 1
ATOM 1520 C C . MET A 1 184 ? -10.035 -4.733 19.158 1.00 92.88 184 MET A C 1
ATOM 1522 O O . MET A 1 184 ? -10.482 -4.027 20.051 1.00 92.88 184 MET A O 1
ATOM 1526 N N . LYS A 1 185 ? -10.373 -6.020 19.016 1.0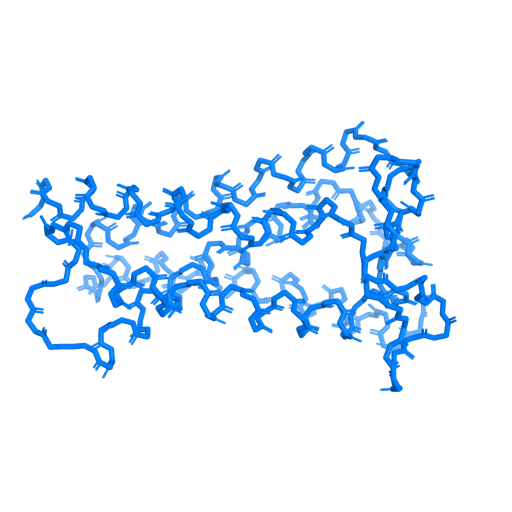0 84.94 185 LYS A N 1
ATOM 1527 C CA . LYS A 1 185 ? -11.211 -6.749 19.980 1.00 84.94 185 LYS A CA 1
ATOM 1528 C C . LYS A 1 185 ? -10.438 -7.208 21.224 1.00 84.94 185 LYS A C 1
ATOM 1530 O O . LYS A 1 185 ? -11.033 -7.413 22.274 1.00 84.94 185 LYS A O 1
ATOM 1535 N N . GLU A 1 186 ? -9.129 -7.420 21.094 1.00 65.88 186 GLU A N 1
ATOM 1536 C CA . GLU A 1 186 ? -8.237 -7.834 22.192 1.00 65.88 186 GLU A CA 1
ATOM 1537 C C . GLU A 1 186 ? -7.806 -6.667 23.108 1.00 65.88 186 GLU A C 1
ATOM 1539 O O . GLU A 1 186 ? -7.192 -6.918 24.145 1.00 65.88 186 GLU A O 1
ATOM 1544 N N . ASN A 1 187 ? -8.090 -5.412 22.731 1.00 56.69 187 ASN A N 1
ATOM 1545 C CA . ASN A 1 187 ? -7.753 -4.195 23.487 1.00 56.69 187 ASN A CA 1
ATOM 1546 C C . ASN A 1 187 ? -9.010 -3.499 24.006 1.00 56.69 187 ASN A C 1
ATOM 1548 O O . ASN A 1 187 ? -8.907 -2.875 25.084 1.00 56.69 187 ASN A O 1
#

Foldseek 3Di:
DDPVLVVVLCVLQVVLVCLVVVLVVCVVVVVDDPLLSVLLVVQLVLLLVVLVVQLVVPPQFKDWPDDDPPNCLHPVSSSSRSSVSSVLLSVLVVVCVVPPDDDPLQDDDPVSLVSLLVSLQVVLVVCCQPPDQPTMHGDCDPQFHAPAQRDVNRHPRHRHHTDPSNVSSRVSSVVSSVVSSVSVNVD

Nearest PDB structures (foldseek):
  4xu6-assembly1_A  TM=5.559E-01  e=1.375E+00  Mycolicibacterium vanbaalenii PYR-1
  4xu4-assembly1_A  TM=5.502E-01  e=1.876E+00  Mycolicibacterium vanbaalenii PYR-1
  2e90-assembly1_A  TM=2.456E-01  e=1.692E+00  Saccharomyces cerevisiae
  2z7h-assembly1_A  TM=2.465E-01  e=1.692E+00  Saccharomyces cerevisiae

Solvent-accessible surface area (backbone atoms only — not comparable to full-atom values): 10024 Å² total; per-residue (Å²): 132,57,73,67,55,50,47,53,55,52,49,50,49,49,51,24,49,49,50,53,52,48,53,53,50,32,47,76,69,64,74,43,56,72,55,59,55,51,48,34,53,51,26,20,54,56,29,35,55,54,44,49,48,44,56,73,59,27,66,81,40,43,33,62,68,55,83,47,70,96,60,41,64,46,69,59,41,34,55,27,50,10,42,42,38,8,51,55,51,50,48,31,53,50,50,38,65,72,75,53,84,78,90,74,45,64,60,96,46,71,66,53,53,46,49,28,42,54,47,31,50,53,49,46,56,49,49,48,48,69,33,31,31,60,47,32,40,69,48,77,37,97,88,23,40,63,78,40,72,62,56,94,85,41,36,93,66,34,81,35,45,37,43,55,67,55,50,48,40,58,50,50,45,54,56,50,50,58,49,42,32,54,51,54,57,78,105